Protein AF-0000000066198876 (afdb_homodimer)

Structure (mmCIF, N/CA/C/O backbone):
data_AF-0000000066198876-model_v1
#
loop_
_entity.id
_entity.type
_entity.pdbx_description
1 polymer 'Thialysine N-epsilon-acetyltransferase'
#
loop_
_atom_site.group_PDB
_atom_site.id
_atom_site.type_symbol
_atom_site.label_atom_id
_atom_site.label_alt_id
_atom_site.label_comp_id
_atom_site.label_asym_id
_atom_site.label_entity_id
_atom_site.label_seq_id
_atom_site.pdbx_PDB_ins_code
_atom_site.Cartn_x
_atom_site.Cartn_y
_atom_site.Cartn_z
_atom_site.occupancy
_atom_site.B_iso_or_equiv
_atom_site.auth_seq_id
_atom_site.auth_comp_id
_atom_site.auth_asym_id
_atom_site.auth_atom_id
_atom_site.pdbx_PDB_model_num
ATOM 1 N N . MET A 1 1 ? 5.5 32.812 14.742 1 50.25 1 MET A N 1
ATOM 2 C CA . MET A 1 1 ? 5.465 31.469 14.141 1 50.25 1 MET A CA 1
ATOM 3 C C . MET A 1 1 ? 4.586 30.516 14.945 1 50.25 1 MET A C 1
ATOM 5 O O . MET A 1 1 ? 4.648 30.5 16.172 1 50.25 1 MET A O 1
ATOM 9 N N . LYS A 1 2 ? 3.271 30.297 14.469 1 66.12 2 LYS A N 1
ATOM 10 C CA . LYS A 1 2 ? 2.406 29.5 15.336 1 66.12 2 LYS A CA 1
ATOM 11 C C . LYS A 1 2 ? 3.066 28.172 15.711 1 66.12 2 LYS A C 1
ATOM 13 O O . LYS A 1 2 ? 3.713 27.547 14.867 1 66.12 2 LYS A O 1
ATOM 18 N N . ASN A 1 3 ? 3.209 28 16.906 1 87.88 3 ASN A N 1
ATOM 19 C CA . ASN A 1 3 ? 3.883 26.828 17.438 1 87.88 3 ASN A CA 1
ATOM 20 C C . ASN A 1 3 ? 2.982 25.594 17.391 1 87.88 3 ASN A C 1
ATOM 22 O O . ASN A 1 3 ? 1.862 25.609 17.891 1 87.88 3 ASN A O 1
ATOM 26 N N . PHE A 1 4 ? 3.277 24.672 16.531 1 92.31 4 PHE A N 1
ATOM 27 C CA . PHE A 1 4 ? 2.539 23.422 16.5 1 92.31 4 PHE A CA 1
ATOM 28 C C . PHE A 1 4 ? 3.209 22.391 17.406 1 92.31 4 PHE A C 1
ATOM 30 O O . PHE A 1 4 ? 4.434 22.359 17.516 1 92.31 4 PHE A O 1
ATOM 37 N N . GLU A 1 5 ? 2.367 21.688 18.125 1 96.94 5 GLU A N 1
ATOM 38 C CA . GLU A 1 5 ? 2.809 20.484 18.828 1 96.94 5 GLU A CA 1
ATOM 39 C C . GLU A 1 5 ? 2.469 19.234 18.031 1 96.94 5 GLU A C 1
ATOM 41 O O . GLU A 1 5 ? 1.31 19 17.688 1 96.94 5 GLU A O 1
ATOM 46 N N . ILE A 1 6 ? 3.477 18.453 17.719 1 98.06 6 ILE A N 1
ATOM 47 C CA . ILE A 1 6 ? 3.271 17.219 16.969 1 98.06 6 ILE A CA 1
ATOM 48 C C . ILE A 1 6 ? 3.512 16.016 17.875 1 98.06 6 ILE A C 1
ATOM 50 O O . ILE A 1 6 ? 4.555 15.906 18.516 1 98.06 6 ILE A O 1
ATOM 54 N N . VAL A 1 7 ? 2.576 15.156 17.906 1 98.31 7 VAL A N 1
ATOM 55 C CA . VAL A 1 7 ? 2.721 13.953 18.719 1 98.31 7 VAL A CA 1
ATOM 56 C C . VAL A 1 7 ? 2.396 12.719 17.891 1 98.31 7 VAL A C 1
ATOM 58 O O . VAL A 1 7 ? 1.729 12.82 16.859 1 98.31 7 VAL A O 1
ATOM 61 N N . THR A 1 8 ? 2.906 11.516 18.328 1 98.69 8 THR A N 1
ATOM 62 C CA . THR A 1 8 ? 2.564 10.242 17.688 1 98.69 8 THR A CA 1
ATOM 63 C C . THR A 1 8 ? 1.102 9.891 17.938 1 98.69 8 THR A C 1
ATOM 65 O O . THR A 1 8 ? 0.6 10.055 19.062 1 98.69 8 THR A O 1
ATOM 68 N N . VAL A 1 9 ? 0.463 9.445 16.938 1 98.75 9 VAL A N 1
ATOM 69 C CA . VAL A 1 9 ? -0.941 9.055 17.016 1 98.75 9 VAL A CA 1
ATOM 70 C C . VAL A 1 9 ? -1.104 7.906 18.016 1 98.75 9 VAL A C 1
ATOM 72 O O . VAL A 1 9 ? -0.296 6.973 18.031 1 98.75 9 VAL A O 1
ATOM 75 N N . THR A 1 10 ? -2.061 7.992 18.891 1 98.75 10 THR A N 1
ATOM 76 C CA . THR A 1 10 ? -2.525 6.93 19.766 1 98.75 10 THR A CA 1
ATOM 77 C C . THR A 1 10 ? -4.016 6.676 19.578 1 98.75 10 THR A C 1
ATOM 79 O O . THR A 1 10 ? -4.703 7.453 18.906 1 98.75 10 THR A O 1
ATOM 82 N N . PRO A 1 11 ? -4.496 5.547 20.094 1 98.75 11 PRO A N 1
ATOM 83 C CA . PRO A 1 11 ? -5.93 5.273 19.969 1 98.75 11 PRO A CA 1
ATOM 84 C C . PRO A 1 11 ? -6.797 6.418 20.484 1 98.75 11 PRO A C 1
ATOM 86 O O . PRO A 1 11 ? -7.906 6.629 20 1 98.75 11 PRO A O 1
ATOM 89 N N . ASP A 1 12 ? -6.289 7.25 21.359 1 98.5 12 ASP A N 1
ATOM 90 C CA . ASP A 1 12 ? -7.059 8.336 21.953 1 98.5 12 ASP A CA 1
ATOM 91 C C . ASP A 1 12 ? -7.316 9.445 20.922 1 98.5 12 ASP A C 1
ATOM 93 O O . ASP A 1 12 ? -8.172 10.312 21.141 1 98.5 12 ASP A O 1
ATOM 97 N N . HIS A 1 13 ? -6.625 9.469 19.844 1 98.75 13 HIS A N 1
ATOM 98 C CA . HIS A 1 13 ? -6.766 10.516 18.844 1 98.75 13 HIS A CA 1
ATOM 99 C C . HIS A 1 13 ? -7.777 10.125 17.781 1 98.75 13 HIS A C 1
ATOM 101 O O . HIS A 1 13 ? -8.023 10.883 16.828 1 98.75 13 HIS A O 1
ATOM 107 N N . ALA A 1 14 ? -8.406 8.961 17.906 1 98.69 14 ALA A N 1
ATOM 108 C CA . ALA A 1 14 ? -9.203 8.367 16.828 1 98.69 14 ALA A CA 1
ATOM 109 C C . ALA A 1 14 ? -10.32 9.312 16.391 1 98.69 14 ALA A C 1
ATOM 111 O O . ALA A 1 14 ? -10.57 9.477 15.203 1 98.69 14 ALA A O 1
ATOM 112 N N . GLU A 1 15 ? -10.961 9.984 17.297 1 98.56 15 GLU A N 1
ATOM 113 C CA . GLU A 1 15 ? -12.078 10.859 16.953 1 98.56 15 GLU A CA 1
ATOM 114 C C . GLU A 1 15 ? -11.594 12.078 16.172 1 98.56 15 GLU A C 1
ATOM 116 O O . GLU A 1 15 ? -12.227 12.469 15.188 1 98.56 15 GLU A O 1
ATOM 121 N N . GLN A 1 16 ? -10.531 12.68 16.609 1 98.56 16 GLN A N 1
ATOM 122 C CA . GLN A 1 16 ? -9.969 13.82 15.906 1 98.56 16 GLN A CA 1
ATOM 123 C C . GLN A 1 16 ? -9.5 13.43 14.5 1 98.56 16 GLN A C 1
ATOM 125 O O . GLN A 1 16 ? -9.695 14.18 13.547 1 98.56 16 GLN A O 1
ATOM 130 N N . LEU A 1 17 ? -8.93 12.258 14.43 1 98.75 17 LEU A N 1
ATOM 131 C CA . LEU A 1 17 ? -8.383 11.789 13.156 1 98.75 17 LEU A CA 1
ATOM 132 C C . LEU A 1 17 ? -9.508 11.492 12.164 1 98.75 17 LEU A C 1
ATOM 134 O O . LEU A 1 17 ? -9.43 11.891 11 1 98.75 17 LEU A O 1
ATOM 138 N N . ILE A 1 18 ? -10.523 10.797 12.625 1 98.5 18 ILE A N 1
ATOM 139 C CA . ILE A 1 18 ? -11.617 10.438 11.727 1 98.5 18 ILE A CA 1
ATOM 140 C C . ILE A 1 18 ? -12.297 11.703 11.203 1 98.5 18 ILE A C 1
ATOM 142 O O . ILE A 1 18 ? -12.727 11.75 10.047 1 98.5 18 ILE A O 1
ATOM 146 N N . SER A 1 19 ? -12.383 12.734 12.031 1 98.06 19 SER A N 1
ATOM 147 C CA . SER A 1 19 ? -12.93 14.016 11.594 1 98.06 19 SER A CA 1
ATOM 148 C C . SER A 1 19 ? -12.102 14.609 10.461 1 98.06 19 SER A C 1
ATOM 150 O O . SER A 1 19 ? -12.648 15.055 9.445 1 98.06 19 SER A O 1
ATOM 152 N N . MET A 1 20 ? -10.812 14.609 10.57 1 98.44 20 MET A N 1
ATOM 153 C CA . MET A 1 20 ? -9.93 15.164 9.555 1 98.44 20 MET A CA 1
ATOM 154 C C . MET A 1 20 ? -9.922 14.289 8.305 1 98.44 20 MET A C 1
ATOM 156 O O . MET A 1 20 ? -9.789 14.789 7.188 1 98.44 20 MET A O 1
ATOM 160 N N . ILE A 1 21 ? -10.086 12.953 8.484 1 98.25 21 ILE A N 1
ATOM 161 C CA . ILE A 1 21 ? -10.203 12.047 7.352 1 98.25 21 ILE A CA 1
ATOM 162 C C . ILE A 1 21 ? -11.43 12.414 6.52 1 98.25 21 ILE A C 1
ATOM 164 O O . ILE A 1 21 ? -11.359 12.477 5.293 1 98.25 21 ILE A O 1
ATOM 168 N N . HIS A 1 22 ? -12.531 12.711 7.188 1 97.75 22 HIS A N 1
ATOM 169 C CA . HIS A 1 22 ? -13.75 13.125 6.488 1 97.75 22 HIS A CA 1
ATOM 170 C C . HIS A 1 22 ? -13.547 14.453 5.773 1 97.75 22 HIS A C 1
ATOM 172 O O . HIS A 1 22 ? -14.031 14.641 4.656 1 97.75 22 HIS A O 1
ATOM 178 N N . GLU A 1 23 ? -12.875 15.391 6.426 1 97.25 23 GLU A N 1
ATOM 179 C CA . GLU A 1 23 ? -12.594 16.688 5.816 1 97.25 23 GLU A CA 1
ATOM 180 C C . GLU A 1 23 ? -11.742 16.531 4.559 1 97.25 23 GLU A C 1
ATOM 182 O O . GLU A 1 23 ? -12.008 17.172 3.543 1 97.25 23 GLU A O 1
ATOM 187 N N . LEU A 1 24 ? -10.75 15.664 4.641 1 96.19 24 LEU A N 1
ATOM 188 C CA . LEU A 1 24 ? -9.883 15.398 3.5 1 96.19 24 LEU A CA 1
ATOM 189 C C . LEU A 1 24 ? -10.672 14.773 2.352 1 96.19 24 LEU A C 1
ATOM 191 O O . LEU A 1 24 ? -10.539 15.195 1.201 1 96.19 24 LEU A O 1
ATOM 195 N N . ALA A 1 25 ? -11.477 13.766 2.686 1 94.69 25 ALA A N 1
ATOM 196 C CA . ALA A 1 25 ? -12.289 13.102 1.674 1 94.69 25 ALA A CA 1
ATOM 197 C C . ALA A 1 25 ? -13.242 14.086 1 1 94.69 25 ALA A C 1
ATOM 199 O O . ALA A 1 25 ? -13.477 14 -0.208 1 94.69 25 ALA A O 1
ATOM 200 N N . GLU A 1 26 ? -13.789 14.977 1.76 1 93.75 26 GLU A N 1
ATOM 201 C CA . GLU A 1 26 ? -14.672 16 1.208 1 93.75 26 GLU A CA 1
ATOM 202 C C . GLU A 1 26 ? -13.93 16.891 0.22 1 93.75 26 GLU A C 1
ATOM 204 O O . GLU A 1 26 ? -14.445 17.203 -0.857 1 93.75 26 GLU A O 1
ATOM 209 N N . PHE A 1 27 ? -12.781 17.297 0.613 1 90.75 27 PHE A N 1
ATOM 210 C CA . PHE A 1 27 ? -11.938 18.078 -0.272 1 90.75 27 PHE A CA 1
ATOM 211 C C . PHE A 1 27 ? -11.695 17.344 -1.585 1 90.75 27 PHE A C 1
ATOM 213 O O . PHE A 1 27 ? -11.703 17.953 -2.656 1 90.75 27 PHE A O 1
ATOM 220 N N . GLU A 1 28 ? -11.523 16 -1.479 1 90.31 28 GLU A N 1
ATOM 221 C CA . GLU A 1 28 ? -11.227 15.172 -2.646 1 90.31 28 GLU A CA 1
ATOM 222 C C . GLU A 1 28 ? -12.508 14.789 -3.391 1 90.31 28 GLU A C 1
ATOM 224 O O . GLU A 1 28 ? -12.461 14 -4.336 1 90.31 28 GLU A O 1
ATOM 229 N N . LYS A 1 29 ? -13.711 15.328 -3.004 1 89.44 29 LYS A N 1
ATOM 230 C CA . LYS A 1 29 ? -15.031 15.094 -3.59 1 89.44 29 LYS A CA 1
ATOM 231 C C . LYS A 1 29 ? -15.438 13.633 -3.443 1 89.44 29 LYS A C 1
ATOM 233 O O . LYS A 1 29 ? -16.109 13.078 -4.32 1 89.44 29 LYS A O 1
ATOM 238 N N . MET A 1 30 ? -14.961 13.039 -2.303 1 86.62 30 MET A N 1
ATOM 239 C CA . MET A 1 30 ? -15.211 11.617 -2.082 1 86.62 30 MET A CA 1
ATOM 240 C C . MET A 1 30 ? -15.695 11.359 -0.661 1 86.62 30 MET A C 1
ATOM 242 O O . MET A 1 30 ? -15.375 10.336 -0.061 1 86.62 30 MET A O 1
ATOM 246 N N . LYS A 1 31 ? -16.344 12.328 -0.121 1 82.75 31 LYS A N 1
ATOM 247 C CA . LYS A 1 31 ? -16.75 12.242 1.279 1 82.75 31 LYS A CA 1
ATOM 248 C C . LYS A 1 31 ? -17.562 10.969 1.544 1 82.75 31 LYS A C 1
ATOM 250 O O . LYS A 1 31 ? -17.375 10.312 2.57 1 82.75 31 LYS A O 1
ATOM 255 N N . SER A 1 32 ? -18.438 10.562 0.696 1 85.5 32 SER A N 1
ATOM 256 C CA . SER A 1 32 ? -19.344 9.438 0.888 1 85.5 32 SER A CA 1
ATOM 257 C C . SER A 1 32 ? -18.594 8.109 0.835 1 85.5 32 SER A C 1
ATOM 259 O O . SER A 1 32 ? -19.141 7.062 1.173 1 85.5 32 SER A O 1
ATOM 261 N N . SER A 1 33 ? -17.344 8.188 0.604 1 88.75 33 SER A N 1
ATOM 262 C CA . SER A 1 33 ? -16.547 6.973 0.455 1 88.75 33 SER A CA 1
ATOM 263 C C . SER A 1 33 ? -15.945 6.543 1.785 1 88.75 33 SER A C 1
ATOM 265 O O . SER A 1 33 ? -15.422 5.434 1.905 1 88.75 33 SER A O 1
ATOM 267 N N . VAL A 1 34 ? -16.031 7.402 2.766 1 95.12 34 VAL A N 1
ATOM 268 C CA . VAL A 1 34 ? -15.461 7.062 4.062 1 95.12 34 VAL A CA 1
ATOM 269 C C . VAL A 1 34 ? -16.469 6.254 4.879 1 95.12 34 VAL A C 1
ATOM 271 O O . VAL A 1 34 ? -17.516 6.781 5.285 1 95.12 34 VAL A O 1
ATOM 274 N N . VAL A 1 35 ? -16.219 5.016 5.082 1 95.31 35 VAL A N 1
ATOM 275 C CA . VAL A 1 35 ? -17.094 4.168 5.887 1 95.31 35 VAL A CA 1
ATOM 276 C C . VAL A 1 35 ? -16.375 3.777 7.184 1 95.31 35 VAL A C 1
ATOM 278 O O . VAL A 1 35 ? -16.984 3.143 8.055 1 95.31 35 VAL A O 1
ATOM 281 N N . ASN A 1 36 ? -15.141 4.152 7.316 1 96.56 36 ASN A N 1
ATOM 282 C CA . ASN A 1 36 ? -14.398 3.938 8.555 1 96.56 36 ASN A CA 1
ATOM 283 C C . ASN A 1 36 ? -15 4.723 9.711 1 96.56 36 ASN A C 1
ATOM 285 O O . ASN A 1 36 ? -15.648 5.75 9.508 1 96.56 36 ASN A O 1
ATOM 289 N N . THR A 1 37 ? -14.867 4.184 10.93 1 97.5 37 THR A N 1
ATOM 290 C CA . THR A 1 37 ? -15.383 4.828 12.133 1 97.5 37 THR A CA 1
ATOM 291 C C . THR A 1 37 ? -14.258 5.086 13.133 1 97.5 37 THR A C 1
ATOM 293 O O . THR A 1 37 ? -13.172 4.5 13.023 1 97.5 37 THR A O 1
ATOM 296 N N . ALA A 1 38 ? -14.586 6.012 14.047 1 98.31 38 ALA A N 1
ATOM 297 C CA . ALA A 1 38 ? -13.625 6.266 15.109 1 98.31 38 ALA A CA 1
ATOM 298 C C . ALA A 1 38 ? -13.312 4.992 15.891 1 98.31 38 ALA A C 1
ATOM 300 O O . ALA A 1 38 ? -12.172 4.758 16.297 1 98.31 38 ALA A O 1
ATOM 301 N N . GLU A 1 39 ? -14.32 4.211 16.062 1 98.44 39 GLU A N 1
ATOM 302 C CA . GLU A 1 39 ? -14.156 2.963 16.797 1 98.44 39 GLU A CA 1
ATOM 303 C C . GLU A 1 39 ? -13.219 2.006 16.078 1 98.44 39 GLU A C 1
ATOM 305 O O . GLU A 1 39 ? -12.289 1.459 16.672 1 98.44 39 GLU A O 1
ATOM 310 N N . LYS A 1 40 ? -13.484 1.819 14.859 1 97.88 40 LYS A N 1
ATOM 311 C CA . LYS A 1 40 ? -12.633 0.934 14.062 1 97.88 40 LYS A CA 1
ATOM 312 C C . LYS A 1 40 ? -11.211 1.479 13.961 1 97.88 40 LYS A C 1
ATOM 314 O O . LYS A 1 40 ? -10.242 0.726 14.086 1 97.88 40 LYS A O 1
ATOM 319 N N . LEU A 1 41 ? -11.117 2.809 13.742 1 98.62 41 LEU A N 1
ATOM 320 C CA . LEU A 1 41 ? -9.812 3.447 13.656 1 98.62 41 LEU A CA 1
ATOM 321 C C . LEU A 1 41 ? -9.039 3.275 14.961 1 98.62 41 LEU A C 1
ATOM 323 O O . LEU A 1 41 ? -7.828 3.02 14.938 1 98.62 41 LEU A O 1
ATOM 327 N N . ARG A 1 42 ? -9.695 3.424 16.047 1 98.75 42 ARG A N 1
ATOM 328 C CA . ARG A 1 42 ? -9.086 3.225 17.359 1 98.75 42 ARG A CA 1
ATOM 329 C C . ARG A 1 42 ? -8.461 1.838 17.469 1 98.75 42 ARG A C 1
ATOM 331 O O . ARG A 1 42 ? -7.305 1.702 17.875 1 98.75 42 ARG A O 1
ATOM 338 N N . LYS A 1 43 ? -9.188 0.871 17.094 1 98.56 43 LYS A N 1
ATOM 339 C CA . LYS A 1 43 ? -8.711 -0.508 17.141 1 98.56 43 LYS A CA 1
ATOM 340 C C . LYS A 1 43 ? -7.543 -0.719 16.188 1 98.56 43 LYS A C 1
ATOM 342 O O . LYS A 1 43 ? -6.586 -1.422 16.516 1 98.56 43 LYS A O 1
ATOM 347 N N . ASP A 1 44 ? -7.688 -0.126 15.016 1 98.62 44 ASP A N 1
ATOM 348 C CA . ASP A 1 44 ? -6.641 -0.276 14.008 1 98.62 44 ASP A CA 1
ATOM 349 C C . ASP A 1 44 ? -5.332 0.353 14.477 1 98.62 44 ASP A C 1
ATOM 351 O O . ASP A 1 44 ? -4.25 -0.156 14.172 1 98.62 44 ASP A O 1
ATOM 355 N N . ILE A 1 45 ? -5.438 1.502 15.156 1 98.81 45 ILE A N 1
ATOM 356 C CA . ILE A 1 45 ? -4.25 2.127 15.734 1 98.81 45 ILE A CA 1
ATOM 357 C C . ILE A 1 45 ? -3.668 1.229 16.812 1 98.81 45 ILE A C 1
ATOM 359 O O . ILE A 1 45 ? -2.455 1.007 16.859 1 98.81 45 ILE A O 1
ATOM 363 N N . GLU A 1 46 ? -4.516 0.693 17.625 1 98.62 46 GLU A N 1
ATOM 364 C CA . GLU A 1 46 ? -4.094 -0.19 18.703 1 98.62 46 GLU A CA 1
ATOM 365 C C . GLU A 1 46 ? -3.373 -1.422 18.156 1 98.62 46 GLU A C 1
ATOM 367 O O . GLU A 1 46 ? -2.369 -1.858 18.719 1 98.62 46 GLU A O 1
ATOM 372 N N . ASN A 1 47 ? -3.844 -1.945 17.094 1 97.69 47 ASN A N 1
ATOM 373 C CA . ASN A 1 47 ? -3.283 -3.168 16.531 1 97.69 47 ASN A CA 1
ATOM 374 C C . ASN A 1 47 ? -2.148 -2.865 15.562 1 97.69 47 ASN A C 1
ATOM 376 O O . ASN A 1 47 ? -1.688 -3.756 14.844 1 97.69 47 ASN A O 1
ATOM 380 N N . LYS A 1 48 ? -1.795 -1.585 15.406 1 98.06 48 LYS A N 1
ATOM 381 C CA . LYS A 1 48 ? -0.644 -1.123 14.641 1 98.06 48 LYS A CA 1
ATOM 382 C C . LYS A 1 48 ? -0.865 -1.328 13.141 1 98.06 48 LYS A C 1
ATOM 384 O O . LYS A 1 48 ? 0.086 -1.571 12.398 1 98.06 48 LYS A O 1
ATOM 389 N N . ALA A 1 49 ? -2.152 -1.335 12.789 1 98.44 49 ALA A N 1
ATOM 390 C CA . ALA A 1 49 ? -2.48 -1.397 11.367 1 98.44 49 ALA A CA 1
ATOM 391 C C . ALA A 1 49 ? -2.227 -0.056 10.688 1 98.44 49 ALA A C 1
ATOM 393 O O . ALA A 1 49 ? -2.031 0.003 9.469 1 98.44 49 ALA A O 1
ATOM 394 N N . VAL A 1 50 ? -2.316 0.957 11.453 1 98.81 50 VAL A N 1
ATOM 395 C CA . VAL A 1 50 ? -2.062 2.312 10.977 1 98.81 50 VAL A CA 1
ATOM 396 C C . VAL A 1 50 ? -1.338 3.113 12.055 1 98.81 50 VAL A C 1
ATOM 398 O O . VAL A 1 50 ? -1.52 2.863 13.25 1 98.81 50 VAL A O 1
ATOM 401 N N . HIS A 1 51 ? -0.516 3.988 11.578 1 98.81 51 HIS A N 1
ATOM 402 C CA . HIS A 1 51 ? 0.294 4.871 12.414 1 98.81 51 HIS A CA 1
ATOM 403 C C . HIS A 1 51 ? 0.166 6.324 11.961 1 98.81 51 HIS A C 1
ATOM 405 O O . HIS A 1 51 ? -0.506 6.613 10.969 1 98.81 51 HIS A O 1
ATOM 411 N N . GLY A 1 52 ? 0.807 7.211 12.727 1 98.81 52 GLY A N 1
ATOM 412 C CA . GLY A 1 52 ? 0.764 8.578 12.227 1 98.81 52 GLY A CA 1
ATOM 413 C C . GLY A 1 52 ? 1.245 9.602 13.234 1 98.81 52 GLY A C 1
ATOM 414 O O . GLY A 1 52 ? 1.743 9.242 14.305 1 98.81 52 GLY A O 1
ATOM 415 N N . PHE A 1 53 ? 1.156 10.828 12.781 1 98.88 53 PHE A N 1
ATOM 416 C CA . PHE A 1 53 ? 1.375 12.031 13.578 1 98.88 53 PHE A CA 1
ATOM 417 C C . PHE A 1 53 ? 0.155 12.938 13.531 1 98.88 53 PHE A C 1
ATOM 419 O O . PHE A 1 53 ? -0.524 13.023 12.508 1 98.88 53 PHE A O 1
ATOM 426 N N . ILE A 1 54 ? -0.089 13.562 14.625 1 98.75 54 ILE A N 1
ATOM 427 C CA . ILE A 1 54 ? -1.136 14.578 14.68 1 98.75 54 ILE A CA 1
ATOM 428 C C . ILE A 1 54 ? -0.569 15.867 15.266 1 98.75 54 ILE A C 1
ATOM 430 O O . ILE A 1 54 ? 0.202 15.844 16.219 1 98.75 54 ILE A O 1
ATOM 434 N N . ALA A 1 55 ? -0.878 16.969 14.625 1 98.56 55 ALA A N 1
ATOM 435 C CA . ALA A 1 55 ? -0.403 18.297 15.031 1 98.56 55 ALA A CA 1
ATOM 436 C C . ALA A 1 55 ? -1.519 19.094 15.695 1 98.56 55 ALA A C 1
ATOM 438 O O . ALA A 1 55 ? -2.666 19.062 15.242 1 98.56 55 ALA A O 1
ATOM 439 N N . PHE A 1 56 ? -1.119 19.812 16.766 1 98.19 56 PHE A N 1
ATOM 440 C CA . PHE A 1 56 ? -2.053 20.672 17.484 1 98.19 56 PHE A CA 1
ATOM 441 C C . PHE A 1 56 ? -1.555 22.109 17.5 1 98.19 56 PHE A C 1
ATOM 443 O O . PHE A 1 56 ? -0.349 22.359 17.594 1 98.19 56 PHE A O 1
ATOM 450 N N . ILE A 1 57 ? -2.416 22.984 17.328 1 95.88 57 ILE A N 1
ATOM 451 C CA . ILE A 1 57 ? -2.221 24.375 17.719 1 95.88 57 ILE A CA 1
ATOM 452 C C . ILE A 1 57 ? -3.102 24.688 18.938 1 95.88 57 ILE A C 1
ATOM 454 O O . ILE A 1 57 ? -4.328 24.734 18.812 1 95.88 57 ILE A O 1
ATOM 458 N N . GLY A 1 58 ? -2.441 24.859 20.062 1 93.44 58 GLY A N 1
ATOM 459 C CA . GLY A 1 58 ? -3.229 24.797 21.281 1 93.44 58 GLY A CA 1
ATOM 460 C C . GLY A 1 58 ? -3.887 23.453 21.484 1 93.44 58 GLY A C 1
ATOM 461 O O . GLY A 1 58 ? -3.217 22.406 21.453 1 93.44 58 GLY A O 1
ATOM 462 N N . GLU A 1 59 ? -5.203 23.438 21.688 1 94.19 59 GLU A N 1
ATOM 463 C CA . GLU A 1 59 ? -5.938 22.188 21.891 1 94.19 59 GLU A CA 1
ATOM 464 C C . GLU A 1 59 ? -6.617 21.734 20.609 1 94.19 59 GLU A C 1
ATOM 466 O O . GLU A 1 59 ? -7.223 20.656 20.562 1 94.19 59 GLU A O 1
ATOM 471 N N . GLU A 1 60 ? -6.402 22.469 19.562 1 95.88 60 GLU A N 1
ATOM 472 C CA . GLU A 1 60 ? -7.109 22.188 18.328 1 95.88 60 GLU A CA 1
ATOM 473 C C . GLU A 1 60 ? -6.258 21.328 17.391 1 95.88 60 GLU A C 1
ATOM 475 O O . GLU A 1 60 ? -5.109 21.672 17.094 1 95.88 60 GLU A O 1
ATOM 480 N N . PRO A 1 61 ? -6.836 20.203 17 1 98.06 61 PRO A N 1
ATOM 481 C CA . PRO A 1 61 ? -6.105 19.469 15.961 1 98.06 61 PRO A CA 1
ATOM 482 C C . PRO A 1 61 ? -5.969 20.266 14.672 1 98.06 61 PRO A C 1
ATOM 484 O O . PRO A 1 61 ? -6.969 20.75 14.125 1 98.06 61 PRO A O 1
ATOM 487 N N . ALA A 1 62 ? -4.742 20.422 14.195 1 98.25 62 ALA A N 1
ATOM 488 C CA . ALA A 1 62 ? -4.457 21.297 13.055 1 98.25 62 ALA A CA 1
ATOM 489 C C . ALA A 1 62 ? -4.199 20.469 11.789 1 98.25 62 ALA A C 1
ATOM 491 O O . ALA A 1 62 ? -4.445 20.938 10.68 1 98.25 62 ALA A O 1
ATOM 492 N N . GLY A 1 63 ? -3.682 19.281 11.953 1 98.56 63 GLY A N 1
ATOM 493 C CA . GLY A 1 63 ? -3.342 18.453 10.805 1 98.56 63 GLY A CA 1
ATOM 494 C C . GLY A 1 63 ? -2.889 17.047 11.195 1 98.56 63 GLY A C 1
ATOM 495 O O . GLY A 1 63 ? -2.764 16.75 12.383 1 98.56 63 GLY A O 1
ATOM 496 N N . MET A 1 64 ? -2.717 16.234 10.156 1 98.81 64 MET A N 1
ATOM 497 C CA . MET A 1 64 ? -2.355 14.836 10.406 1 98.81 64 MET A CA 1
ATOM 498 C C . MET A 1 64 ? -1.512 14.281 9.266 1 98.81 64 MET A C 1
ATOM 500 O O . MET A 1 64 ? -1.559 14.789 8.148 1 98.81 64 MET A O 1
ATOM 504 N N . ASN A 1 65 ? -0.697 13.375 9.57 1 98.88 65 ASN A N 1
ATOM 505 C CA . ASN A 1 65 ? -0.009 12.461 8.672 1 98.88 65 ASN A CA 1
ATOM 506 C C . ASN A 1 65 ? -0.208 11 9.086 1 98.88 65 ASN A C 1
ATOM 508 O O . ASN A 1 65 ? 0.213 10.602 10.18 1 98.88 65 ASN A O 1
ATOM 512 N N . LEU A 1 66 ? -0.941 10.25 8.305 1 98.94 66 LEU A N 1
ATOM 513 C CA . LEU A 1 66 ? -1.189 8.844 8.586 1 98.94 66 LEU A CA 1
ATOM 514 C C . LEU A 1 66 ? -0.47 7.953 7.574 1 98.94 66 LEU A C 1
ATOM 516 O O . LEU A 1 66 ? -0.43 8.266 6.383 1 98.94 66 LEU A O 1
ATOM 520 N N . PHE A 1 67 ? 0.107 6.852 8.07 1 98.94 67 PHE A N 1
ATOM 521 C CA . PHE A 1 67 ? 0.897 5.961 7.227 1 98.94 67 PHE A CA 1
ATOM 522 C C . PHE A 1 67 ? 0.828 4.527 7.734 1 98.94 67 PHE A C 1
ATOM 524 O O . PHE A 1 67 ? 0.312 4.273 8.828 1 98.94 67 PHE A O 1
ATOM 531 N N . TYR A 1 68 ? 1.258 3.613 6.969 1 98.88 68 TYR A N 1
ATOM 532 C CA . TYR A 1 68 ? 1.351 2.209 7.352 1 98.88 68 TYR A CA 1
ATOM 533 C C . TYR A 1 68 ? 2.568 1.55 6.715 1 98.88 68 TYR A C 1
ATOM 535 O O . TYR A 1 68 ? 3.17 2.104 5.793 1 98.88 68 TYR A O 1
ATOM 543 N N . TYR A 1 69 ? 2.975 0.451 7.277 1 98.75 69 TYR A N 1
ATOM 544 C CA . TYR A 1 69 ? 4.074 -0.338 6.73 1 98.75 69 TYR A CA 1
ATOM 545 C C . TYR A 1 69 ? 3.592 -1.234 5.598 1 98.75 69 TYR A C 1
ATOM 547 O O . TYR A 1 69 ? 2.82 -2.17 5.82 1 98.75 69 TYR A O 1
ATOM 555 N N . ALA A 1 70 ? 4.0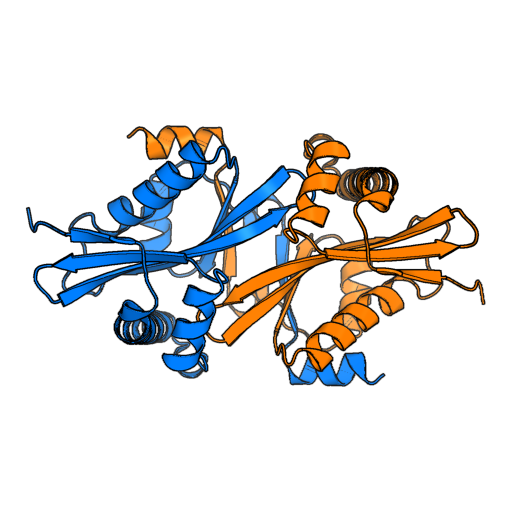16 -0.889 4.434 1 98.75 70 ALA A N 1
ATOM 556 C CA . ALA A 1 70 ? 3.74 -1.671 3.23 1 98.75 70 ALA A CA 1
ATOM 557 C C . ALA A 1 70 ? 4.906 -2.6 2.902 1 98.75 70 ALA A C 1
ATOM 559 O O . ALA A 1 70 ? 5.895 -2.65 3.639 1 98.75 70 ALA A O 1
ATOM 560 N N . TYR A 1 71 ? 4.742 -3.43 1.85 1 98.75 71 TYR A N 1
ATOM 561 C CA . TYR A 1 71 ? 5.809 -4.371 1.534 1 98.75 71 TYR A CA 1
ATOM 562 C C . TYR A 1 71 ? 6.09 -4.395 0.037 1 98.75 71 TYR A C 1
ATOM 564 O O . TYR A 1 71 ? 5.164 -4.379 -0.777 1 98.75 71 TYR A O 1
ATOM 572 N N . SER A 1 72 ? 7.258 -4.336 -0.293 1 98.06 72 SER A N 1
ATOM 573 C CA . SER A 1 72 ? 7.785 -4.543 -1.639 1 98.06 72 SER A CA 1
ATOM 574 C C . SER A 1 72 ? 8.641 -5.801 -1.709 1 98.06 72 SER A C 1
ATOM 576 O O . SER A 1 72 ? 9.609 -5.941 -0.963 1 98.06 72 SER A O 1
ATOM 578 N N . THR A 1 73 ? 8.312 -6.684 -2.607 1 97.69 73 THR A N 1
ATOM 579 C CA . THR A 1 73 ? 9.117 -7.887 -2.754 1 97.69 73 THR A CA 1
ATOM 580 C C . THR A 1 73 ? 10.516 -7.539 -3.271 1 97.69 73 THR A C 1
ATOM 582 O O . THR A 1 73 ? 11.43 -8.359 -3.201 1 97.69 73 THR A O 1
ATOM 585 N N . TRP A 1 74 ? 10.711 -6.309 -3.754 1 96 74 TRP A N 1
ATOM 586 C CA . TRP A 1 74 ? 12 -5.891 -4.297 1 96 74 TRP A CA 1
ATOM 587 C C . TRP A 1 74 ? 12.898 -5.348 -3.195 1 96 74 TRP A C 1
ATOM 589 O O . TRP A 1 74 ? 14.109 -5.594 -3.197 1 96 74 TRP A O 1
ATOM 599 N N . VAL A 1 75 ? 12.281 -4.637 -2.154 1 96.19 75 VAL A N 1
ATOM 600 C CA . VAL A 1 75 ? 13.172 -3.947 -1.233 1 96.19 75 VAL A CA 1
ATOM 601 C C . VAL A 1 75 ? 12.82 -4.316 0.205 1 96.19 75 VAL A C 1
ATOM 603 O O . VAL A 1 75 ? 13.562 -3.99 1.137 1 96.19 75 VAL A O 1
ATOM 606 N N . GLY A 1 76 ? 11.719 -5.008 0.413 1 97.31 76 GLY A N 1
ATOM 607 C CA . GLY A 1 76 ? 11.242 -5.281 1.76 1 97.31 76 GLY A CA 1
ATOM 608 C C . GLY A 1 76 ? 10.203 -4.281 2.238 1 97.31 76 GLY A C 1
ATOM 609 O O . GLY A 1 76 ? 9.469 -3.709 1.431 1 97.31 76 GLY A O 1
ATOM 610 N N . GLN A 1 77 ? 10.109 -4.148 3.516 1 97.75 77 GLN A N 1
ATOM 611 C CA . GLN A 1 77 ? 9.094 -3.277 4.102 1 97.75 77 GLN A CA 1
ATOM 612 C C . GLN A 1 77 ? 9.414 -1.809 3.83 1 97.75 77 GLN A C 1
ATOM 614 O O . GLN A 1 77 ? 10.57 -1.388 3.934 1 97.75 77 GLN A O 1
ATOM 619 N N . TYR A 1 78 ? 8.43 -1.049 3.482 1 98.44 78 TYR A N 1
ATOM 620 C CA . TYR A 1 78 ? 8.547 0.39 3.27 1 98.44 78 TYR A CA 1
ATOM 621 C C . TYR A 1 78 ? 7.348 1.126 3.861 1 98.44 78 TYR A C 1
ATOM 623 O O . TYR A 1 78 ? 6.438 0.502 4.41 1 98.44 78 TYR A O 1
ATOM 631 N N . LEU A 1 79 ? 7.398 2.459 3.863 1 98.81 79 LEU A N 1
ATOM 632 C CA . LEU A 1 79 ? 6.297 3.248 4.41 1 98.81 79 LEU A CA 1
ATOM 633 C C . LEU A 1 79 ? 5.414 3.797 3.291 1 98.81 79 LEU A C 1
ATOM 635 O O . LEU A 1 79 ? 5.918 4.352 2.311 1 98.81 79 LEU A O 1
ATOM 639 N N . HIS A 1 80 ? 4.168 3.562 3.432 1 98.94 80 HIS A N 1
ATOM 640 C CA . HIS A 1 80 ? 3.184 4.223 2.582 1 98.94 80 HIS A CA 1
ATOM 641 C C . HIS A 1 80 ? 2.484 5.355 3.326 1 98.94 80 HIS A C 1
ATOM 643 O O . HIS A 1 80 ? 1.829 5.125 4.344 1 98.94 80 HIS A O 1
ATOM 649 N N . MET A 1 81 ? 2.68 6.594 2.879 1 98.81 81 MET A N 1
ATOM 650 C CA . MET A 1 81 ? 1.948 7.734 3.424 1 98.81 81 MET A CA 1
ATOM 651 C C . MET A 1 81 ? 0.523 7.773 2.883 1 98.81 81 MET A C 1
ATOM 653 O O . MET A 1 81 ? 0.306 8.117 1.718 1 98.81 81 MET A O 1
ATOM 657 N N . GLU A 1 82 ? -0.427 7.473 3.695 1 98.56 82 GLU A N 1
ATOM 658 C CA . GLU A 1 82 ? -1.823 7.344 3.287 1 98.56 82 GLU A CA 1
ATOM 659 C C . GLU A 1 82 ? -2.512 8.703 3.238 1 98.56 82 GLU A C 1
ATOM 661 O O . GLU A 1 82 ? -3.252 9 2.299 1 98.56 82 GLU A O 1
ATOM 666 N N . ASP A 1 83 ? -2.262 9.492 4.305 1 98.25 83 ASP A N 1
ATOM 667 C CA . ASP A 1 83 ? -2.896 10.812 4.359 1 98.25 83 ASP A CA 1
ATOM 668 C C . ASP A 1 83 ? -1.923 11.867 4.875 1 98.25 83 ASP A C 1
ATOM 670 O O . ASP A 1 83 ? -1.152 11.609 5.801 1 98.25 83 ASP A O 1
ATOM 674 N N . LEU A 1 84 ? -1.957 13.008 4.262 1 98.31 84 LEU A N 1
ATOM 675 C CA . LEU A 1 84 ? -1.404 14.273 4.73 1 98.31 84 LEU A CA 1
ATOM 676 C C . LEU A 1 84 ? -2.424 15.398 4.59 1 98.31 84 LEU A C 1
ATOM 678 O O . LEU A 1 84 ? -2.832 15.734 3.475 1 98.31 84 LEU A O 1
ATOM 682 N N . TYR A 1 85 ? -2.859 15.875 5.742 1 98.25 85 TYR A N 1
ATOM 683 C CA . TYR A 1 85 ? -3.949 16.844 5.715 1 98.25 85 TYR A CA 1
ATOM 684 C C . TYR A 1 85 ? -3.734 17.938 6.75 1 98.25 85 TYR A C 1
ATOM 686 O O . TYR A 1 85 ? -3.34 17.656 7.887 1 98.25 85 TYR A O 1
ATOM 694 N N . ILE A 1 86 ? -3.898 19.141 6.312 1 97.81 86 ILE A N 1
ATOM 695 C CA . ILE A 1 86 ? -3.885 20.328 7.172 1 97.81 86 ILE A CA 1
ATOM 696 C C . ILE A 1 86 ? -5.223 21.062 7.062 1 97.81 86 ILE A C 1
ATOM 698 O O . ILE A 1 86 ? -5.699 21.328 5.961 1 97.81 86 ILE A O 1
ATOM 702 N N . ARG A 1 87 ? -5.809 21.328 8.188 1 97.62 87 ARG A N 1
ATOM 703 C CA . ARG A 1 87 ? -7.035 22.125 8.148 1 97.62 87 ARG A CA 1
ATOM 704 C C . ARG A 1 87 ? -6.797 23.469 7.492 1 97.62 87 ARG A C 1
ATOM 706 O O . ARG A 1 87 ? -5.754 24.094 7.703 1 97.62 87 ARG A O 1
ATOM 713 N N . PRO A 1 88 ? -7.781 23.938 6.785 1 96.25 88 PRO A N 1
ATOM 714 C CA . PRO A 1 88 ? -7.617 25.141 5.969 1 96.25 88 PRO A CA 1
ATOM 715 C C . PRO A 1 88 ? -7.113 26.344 6.777 1 96.25 88 PRO A C 1
ATOM 717 O O . PRO A 1 88 ? -6.246 27.078 6.312 1 96.25 88 PRO A O 1
ATOM 720 N N . GLN A 1 89 ? -7.539 26.531 7.965 1 94.5 89 GLN A N 1
ATOM 721 C CA . GLN A 1 89 ? -7.211 27.719 8.758 1 94.5 89 GLN A CA 1
ATOM 722 C C . GLN A 1 89 ? -5.766 27.672 9.242 1 94.5 89 GLN A C 1
ATOM 724 O O . GLN A 1 89 ? -5.242 28.672 9.75 1 94.5 89 GLN A O 1
ATOM 729 N N . PHE A 1 90 ? -5.117 26.516 9.047 1 95.44 90 PHE A N 1
ATOM 730 C CA . PHE A 1 90 ? -3.75 26.391 9.539 1 95.44 90 PHE A CA 1
ATOM 731 C C . PHE A 1 90 ? -2.781 26.172 8.383 1 95.44 90 PHE A C 1
ATOM 733 O O . PHE A 1 90 ? -1.658 25.703 8.586 1 95.44 90 PHE A O 1
ATOM 740 N N . ARG A 1 91 ? -3.203 26.422 7.152 1 93.81 91 ARG A N 1
ATOM 741 C CA . ARG A 1 91 ? -2.367 26.203 5.977 1 93.81 91 ARG A CA 1
ATOM 742 C C . ARG A 1 91 ? -1.418 27.375 5.754 1 93.81 91 ARG A C 1
ATOM 744 O O . ARG A 1 91 ? -1.561 28.438 6.387 1 93.81 91 ARG A O 1
ATOM 751 N N . ARG A 1 92 ? -0.381 27.125 5.047 1 91.31 92 ARG A N 1
ATOM 752 C CA . ARG A 1 92 ? 0.631 28.109 4.676 1 91.31 92 ARG A CA 1
ATOM 753 C C . ARG A 1 92 ? 1.488 28.5 5.879 1 91.31 92 ARG A C 1
ATOM 755 O O . ARG A 1 92 ? 1.945 29.641 5.988 1 91.31 92 ARG A O 1
ATOM 762 N N . MET A 1 93 ? 1.626 27.531 6.77 1 91.94 93 MET A N 1
ATOM 763 C CA . MET A 1 93 ? 2.457 27.734 7.953 1 91.94 93 MET A CA 1
ATOM 764 C C . MET A 1 93 ? 3.602 26.734 7.996 1 91.94 93 MET A C 1
ATOM 766 O O . MET A 1 93 ? 4.332 26.656 8.984 1 91.94 93 MET A O 1
ATOM 770 N N . GLY A 1 94 ? 3.68 25.891 7 1 93.75 94 GLY A N 1
ATOM 771 C CA . GLY A 1 94 ? 4.758 24.922 6.914 1 93.75 94 GLY A CA 1
ATOM 772 C C . GLY A 1 94 ? 4.441 23.609 7.629 1 93.75 94 GLY A C 1
ATOM 773 O O . GLY A 1 94 ? 5.309 22.75 7.762 1 93.75 94 GLY A O 1
ATOM 774 N N . LEU A 1 95 ? 3.254 23.453 8.031 1 96.31 95 LEU A N 1
ATOM 775 C CA . LEU A 1 95 ? 2.881 22.312 8.859 1 96.31 95 LEU A CA 1
ATOM 776 C C . LEU A 1 95 ? 2.906 21.031 8.047 1 96.31 95 LEU A C 1
ATOM 778 O O . LEU A 1 95 ? 3.373 20 8.531 1 96.31 95 LEU A O 1
ATOM 782 N N . ALA A 1 96 ? 2.457 21.094 6.848 1 97.19 96 ALA A N 1
ATOM 783 C CA . ALA A 1 96 ? 2.441 19.906 6.012 1 97.19 96 ALA A CA 1
ATOM 784 C C . ALA A 1 96 ? 3.854 19.375 5.781 1 97.19 96 ALA A C 1
ATOM 786 O O . ALA A 1 96 ? 4.113 18.188 5.957 1 97.19 96 ALA A O 1
ATOM 787 N N . ARG A 1 97 ? 4.688 20.234 5.438 1 96.25 97 ARG A N 1
ATOM 788 C CA . ARG A 1 97 ? 6.074 19.859 5.199 1 96.25 97 ARG A CA 1
ATOM 789 C C . ARG A 1 97 ? 6.723 19.328 6.473 1 96.25 97 ARG A C 1
ATOM 791 O O . ARG A 1 97 ? 7.508 18.375 6.422 1 96.25 97 ARG A O 1
ATOM 798 N N . THR A 1 98 ? 6.41 19.906 7.562 1 96.5 98 THR A N 1
ATOM 799 C CA . THR A 1 98 ? 6.945 19.484 8.852 1 96.5 98 THR A CA 1
ATOM 800 C C . THR A 1 98 ? 6.488 18.062 9.18 1 96.5 98 THR A C 1
ATOM 802 O O . THR A 1 98 ? 7.297 17.219 9.586 1 96.5 98 THR A O 1
ATOM 805 N N . LEU A 1 99 ? 5.199 17.781 9 1 98.06 99 LEU A N 1
ATOM 806 C CA . LEU A 1 99 ? 4.664 16.453 9.242 1 98.06 99 LEU A CA 1
ATOM 807 C C . LEU A 1 99 ? 5.293 15.43 8.297 1 98.06 99 LEU A C 1
ATOM 809 O O . LEU A 1 99 ? 5.664 14.336 8.719 1 98.06 99 LEU A O 1
ATOM 813 N N . TRP A 1 100 ? 5.41 15.805 7.094 1 98.19 100 TRP A N 1
ATOM 814 C CA . TRP A 1 100 ? 6.008 14.93 6.09 1 98.19 100 TRP A CA 1
ATOM 815 C C . TRP A 1 100 ? 7.473 14.656 6.41 1 98.19 100 TRP A C 1
ATOM 817 O O . TRP A 1 100 ? 7.934 13.516 6.301 1 98.19 100 TRP A O 1
ATOM 827 N N . LYS A 1 101 ? 8.211 15.656 6.82 1 97.88 101 LYS A N 1
ATOM 828 C CA . LYS A 1 101 ? 9.609 15.484 7.199 1 97.88 101 LYS A CA 1
ATOM 829 C C . LYS A 1 101 ? 9.742 14.531 8.383 1 97.88 101 LYS A C 1
ATOM 831 O O . LYS A 1 101 ? 10.672 13.727 8.438 1 97.88 101 LYS A O 1
ATOM 836 N N . LYS A 1 102 ? 8.867 14.633 9.305 1 98.12 102 LYS A N 1
ATOM 837 C CA . LYS A 1 102 ? 8.883 13.719 10.445 1 98.12 102 LYS A CA 1
ATOM 838 C C . LYS A 1 102 ? 8.75 12.266 9.984 1 98.12 102 LYS A C 1
ATOM 840 O O . LYS A 1 102 ? 9.383 11.367 10.547 1 98.12 102 LYS A O 1
ATOM 845 N N . LEU A 1 103 ? 7.922 12.062 9 1 98.69 103 LEU A N 1
ATOM 846 C CA . LEU A 1 103 ? 7.781 10.727 8.422 1 98.69 103 LEU A CA 1
ATOM 847 C C . LEU A 1 103 ? 9.086 10.281 7.77 1 98.69 103 LEU A C 1
ATOM 849 O O . LEU A 1 103 ? 9.5 9.133 7.93 1 98.69 103 LEU A O 1
ATOM 853 N N . ALA A 1 104 ? 9.688 11.156 7.039 1 98.56 104 ALA A N 1
ATOM 854 C CA . ALA A 1 104 ? 10.977 10.852 6.414 1 98.56 104 ALA A CA 1
ATOM 855 C C . ALA A 1 104 ? 12.031 10.523 7.469 1 98.56 104 ALA A C 1
ATOM 857 O O . ALA A 1 104 ? 12.828 9.602 7.289 1 98.56 104 ALA A O 1
ATOM 858 N N . GLU A 1 105 ? 12.07 11.289 8.531 1 98.69 105 GLU A N 1
ATOM 859 C CA . GLU A 1 105 ? 12.992 11.031 9.633 1 98.69 105 GLU A CA 1
ATOM 860 C C . GLU A 1 105 ? 12.758 9.648 10.234 1 98.69 105 GLU A C 1
ATOM 862 O O . GLU A 1 105 ? 13.711 8.93 10.539 1 98.69 105 GLU A O 1
ATOM 867 N N . LEU A 1 106 ? 11.516 9.312 10.414 1 98.5 106 LEU A N 1
ATOM 868 C CA . LEU A 1 106 ? 11.164 7.988 10.914 1 98.5 106 LEU A CA 1
ATOM 869 C C . LEU A 1 106 ? 11.695 6.902 9.984 1 98.5 106 LEU A C 1
ATOM 871 O O . LEU A 1 106 ? 12.281 5.918 10.445 1 98.5 106 LEU A O 1
ATOM 875 N N . ALA A 1 107 ? 11.422 7.062 8.68 1 98.44 107 ALA A N 1
ATOM 876 C CA . ALA A 1 107 ? 11.906 6.102 7.691 1 98.44 107 ALA A CA 1
ATOM 877 C C . ALA A 1 107 ? 13.422 5.938 7.781 1 98.44 107 ALA A C 1
ATOM 879 O O . ALA A 1 107 ? 13.93 4.816 7.848 1 98.44 107 ALA A O 1
ATOM 880 N N . ARG A 1 108 ? 14.078 7.047 7.789 1 97.75 108 ARG A N 1
ATOM 881 C CA . ARG A 1 108 ? 15.539 7.031 7.883 1 97.75 108 ARG A CA 1
ATOM 882 C C . ARG A 1 108 ? 15.992 6.293 9.133 1 97.75 108 ARG A C 1
ATOM 884 O O . ARG A 1 108 ? 16.875 5.43 9.07 1 97.75 108 ARG A O 1
ATOM 891 N N . ASP A 1 109 ? 15.461 6.645 10.258 1 98 109 ASP A N 1
ATOM 892 C CA . ASP A 1 109 ? 15.859 6.086 11.539 1 98 109 ASP A CA 1
ATOM 893 C C . ASP A 1 109 ? 15.625 4.578 11.586 1 98 109 ASP A C 1
ATOM 895 O O . ASP A 1 109 ? 16.344 3.852 12.281 1 98 109 ASP A O 1
ATOM 899 N N . LYS A 1 110 ? 14.648 4.098 10.828 1 97 110 LYS A N 1
ATOM 900 C CA . LYS A 1 110 ? 14.32 2.672 10.805 1 97 110 LYS A CA 1
ATOM 901 C C . LYS A 1 110 ? 15.062 1.962 9.68 1 97 110 LYS A C 1
ATOM 903 O O . LYS A 1 110 ? 14.883 0.762 9.461 1 97 110 LYS A O 1
ATOM 908 N N . GLY A 1 111 ? 15.805 2.682 8.883 1 96.06 111 GLY A N 1
ATOM 909 C CA . GLY A 1 111 ? 16.531 2.096 7.766 1 96.06 111 GLY A CA 1
ATOM 910 C C . GLY A 1 111 ? 15.641 1.757 6.586 1 96.06 111 GLY A C 1
ATOM 911 O O . GLY A 1 111 ? 15.977 0.903 5.766 1 96.06 111 GLY A O 1
ATOM 912 N N . ILE A 1 112 ? 14.492 2.359 6.539 1 97.06 112 ILE A N 1
ATOM 913 C CA . ILE A 1 112 ? 13.555 2.176 5.434 1 97.06 112 ILE A CA 1
ATOM 914 C C . ILE A 1 112 ? 13.977 3.037 4.246 1 97.06 112 ILE A C 1
ATOM 916 O O . ILE A 1 112 ? 14.164 4.25 4.387 1 97.06 112 ILE A O 1
ATOM 920 N N . VAL A 1 113 ? 14.023 2.428 3.066 1 96.69 113 VAL A N 1
ATOM 921 C CA . VAL A 1 113 ? 14.688 3.105 1.955 1 96.69 113 VAL A CA 1
ATOM 922 C C . VAL A 1 113 ? 13.656 3.443 0.875 1 96.69 113 VAL A C 1
ATOM 924 O O . VAL A 1 113 ? 14.023 3.74 -0.265 1 96.69 113 VAL A O 1
ATOM 927 N N . ARG A 1 114 ? 12.414 3.301 1.235 1 98.19 114 ARG A N 1
ATOM 928 C CA . ARG A 1 114 ? 11.352 3.598 0.279 1 98.19 114 ARG A CA 1
ATOM 929 C C . ARG A 1 114 ? 10.141 4.199 0.979 1 98.19 114 ARG A C 1
ATOM 931 O O . ARG A 1 114 ? 9.727 3.725 2.037 1 98.19 114 ARG A O 1
ATOM 938 N N . LEU A 1 115 ? 9.672 5.32 0.497 1 98.62 115 LEU A N 1
ATOM 939 C CA . LEU A 1 115 ? 8.414 5.965 0.871 1 98.62 115 LEU A CA 1
ATOM 940 C C . LEU A 1 115 ? 7.527 6.168 -0.35 1 98.62 115 LEU A C 1
ATOM 942 O O . LEU A 1 115 ? 7.984 6.664 -1.381 1 98.62 115 LEU A O 1
ATOM 946 N N . GLU A 1 116 ? 6.293 5.703 -0.288 1 98.75 116 GLU A N 1
ATOM 947 C CA . GLU A 1 116 ? 5.355 5.887 -1.391 1 98.75 116 GLU A CA 1
ATOM 948 C C . GLU A 1 116 ? 4.078 6.582 -0.92 1 98.75 116 GLU A C 1
ATOM 950 O O . GLU A 1 116 ? 3.744 6.539 0.266 1 98.75 116 GLU A O 1
ATOM 955 N N . TRP A 1 117 ? 3.43 7.23 -1.774 1 98.44 117 TRP A N 1
ATOM 956 C CA . TRP A 1 117 ? 2.109 7.809 -1.547 1 98.44 117 TRP A CA 1
ATOM 957 C C . TRP A 1 117 ? 1.347 7.957 -2.859 1 98.44 117 TRP A C 1
ATOM 959 O O . TRP A 1 117 ? 1.92 7.797 -3.939 1 98.44 117 TRP A O 1
ATOM 969 N N . ALA A 1 118 ? 0.078 8.109 -2.768 1 97.75 118 ALA A N 1
ATOM 970 C CA . ALA A 1 118 ? -0.793 8.367 -3.91 1 97.75 118 ALA A CA 1
ATOM 971 C C . ALA A 1 118 ? -1.348 9.789 -3.869 1 97.75 118 ALA A C 1
ATOM 973 O O . ALA A 1 118 ? -1.564 10.344 -2.789 1 97.75 118 ALA A O 1
ATOM 974 N N . VAL A 1 119 ? -1.545 10.312 -5.004 1 96.69 119 VAL A N 1
ATOM 975 C CA . VAL A 1 119 ? -2.074 11.664 -5.105 1 96.69 119 VAL A CA 1
ATOM 976 C C . VAL A 1 119 ? -2.984 11.773 -6.328 1 96.69 119 VAL A C 1
ATOM 978 O O . VAL A 1 119 ? -2.717 11.164 -7.363 1 96.69 119 VAL A O 1
ATOM 981 N N . LEU A 1 120 ? -4.039 12.484 -6.176 1 96.25 120 LEU A N 1
ATOM 982 C CA . LEU A 1 120 ? -4.891 12.789 -7.316 1 96.25 120 LEU A CA 1
ATOM 983 C C . LEU A 1 120 ? -4.188 13.742 -8.281 1 96.25 120 LEU A C 1
ATOM 985 O O . LEU A 1 120 ? -3.607 14.742 -7.852 1 96.25 120 LEU A O 1
ATOM 989 N N . ASP A 1 121 ? -4.305 13.477 -9.523 1 94.56 121 ASP A N 1
ATOM 990 C CA . ASP A 1 121 ? -3.512 14.188 -10.523 1 94.56 121 ASP A CA 1
ATOM 991 C C . ASP A 1 121 ? -3.939 15.648 -10.633 1 94.56 121 ASP A C 1
ATOM 993 O O . ASP A 1 121 ? -3.16 16.5 -11.062 1 94.56 121 ASP A O 1
ATOM 997 N N . TRP A 1 122 ? -5.148 16.016 -10.188 1 94.38 122 TRP A N 1
ATOM 998 C CA . TRP A 1 122 ? -5.633 17.391 -10.281 1 94.38 122 TRP A CA 1
ATOM 999 C C . TRP A 1 122 ? -5.234 18.188 -9.039 1 94.38 122 TRP A C 1
ATOM 1001 O O . TRP A 1 122 ? -5.379 19.406 -9.016 1 94.38 122 TRP A O 1
ATOM 1011 N N . ASN A 1 123 ? -4.734 17.531 -7.949 1 94.12 123 ASN A N 1
ATOM 1012 C CA . ASN A 1 123 ? -4.383 18.188 -6.699 1 94.12 123 ASN A CA 1
ATOM 1013 C C . ASN A 1 123 ? -3.076 18.969 -6.824 1 94.12 123 ASN A C 1
ATOM 1015 O O . ASN A 1 123 ? -2.062 18.578 -6.238 1 94.12 123 ASN A O 1
ATOM 1019 N N . LYS A 1 124 ? -3.123 20.109 -7.355 1 93.88 124 LYS A N 1
ATOM 1020 C CA . LYS A 1 124 ? -1.949 20.906 -7.703 1 93.88 124 LYS A CA 1
ATOM 1021 C C . LYS A 1 124 ? -1.222 21.391 -6.449 1 93.88 124 LYS A C 1
ATOM 1023 O O . LYS A 1 124 ? 0.005 21.516 -6.445 1 93.88 124 LYS A O 1
ATOM 1028 N N . ASN A 1 125 ? -1.966 21.672 -5.445 1 92.31 125 ASN A N 1
ATOM 1029 C CA . ASN A 1 125 ? -1.356 22.141 -4.203 1 92.31 125 ASN A CA 1
ATOM 1030 C C . ASN A 1 125 ? -0.495 21.047 -3.562 1 92.31 125 ASN A C 1
ATOM 1032 O O . ASN A 1 125 ? 0.628 21.328 -3.133 1 92.31 125 ASN A O 1
ATOM 1036 N N . ALA A 1 126 ? -1.028 19.844 -3.484 1 94.25 126 ALA A N 1
ATOM 1037 C CA . ALA A 1 126 ? -0.258 18.719 -2.939 1 94.25 126 ALA A CA 1
ATOM 1038 C C . ALA A 1 126 ? 0.986 18.453 -3.779 1 94.25 126 ALA A C 1
ATOM 1040 O O . ALA A 1 126 ? 2.082 18.281 -3.24 1 94.25 126 ALA A O 1
ATOM 1041 N N . ILE A 1 127 ? 0.803 18.453 -5.07 1 95.56 127 ILE A N 1
ATOM 1042 C CA . ILE A 1 127 ? 1.901 18.141 -5.98 1 95.56 127 ILE A CA 1
ATOM 1043 C C . ILE A 1 127 ? 2.988 19.219 -5.852 1 95.56 127 ILE A C 1
ATOM 1045 O O . ILE A 1 127 ? 4.18 18.906 -5.914 1 95.56 127 ILE A O 1
ATOM 1049 N N . ALA A 1 128 ? 2.576 20.484 -5.68 1 95.12 128 ALA A N 1
ATOM 1050 C CA . ALA A 1 128 ? 3.539 21.562 -5.461 1 95.12 128 ALA A CA 1
ATOM 1051 C C . ALA A 1 128 ? 4.383 21.297 -4.215 1 95.12 128 ALA A C 1
ATOM 1053 O O . ALA A 1 128 ? 5.582 21.578 -4.199 1 95.12 128 ALA A O 1
ATOM 1054 N N . LEU A 1 129 ? 3.762 20.797 -3.164 1 95.12 129 LEU A N 1
ATOM 1055 C CA . LEU A 1 129 ? 4.484 20.422 -1.957 1 95.12 129 LEU A CA 1
ATOM 1056 C C . LEU A 1 129 ? 5.469 19.297 -2.25 1 95.12 129 LEU A C 1
ATOM 1058 O O . LEU A 1 129 ? 6.633 19.359 -1.845 1 95.12 129 LEU A O 1
ATOM 1062 N N . TYR A 1 130 ? 5.02 18.25 -3.002 1 96.19 130 TYR A N 1
ATOM 1063 C CA . TYR A 1 130 ? 5.855 17.094 -3.283 1 96.19 130 TYR A CA 1
ATOM 1064 C C . TYR A 1 130 ? 7.02 17.469 -4.191 1 96.19 130 TYR A C 1
ATOM 1066 O O . TYR A 1 130 ? 8.102 16.891 -4.09 1 96.19 130 TYR A O 1
ATOM 1074 N N . ASP A 1 131 ? 6.82 18.469 -5.004 1 95.69 131 ASP A N 1
ATOM 1075 C CA . ASP A 1 131 ? 7.848 18.938 -5.926 1 95.69 131 ASP A CA 1
ATOM 1076 C C . ASP A 1 131 ? 9.047 19.516 -5.172 1 95.69 131 ASP A C 1
ATOM 1078 O O . ASP A 1 131 ? 10.102 19.75 -5.762 1 95.69 131 ASP A O 1
ATOM 1082 N N . THR A 1 132 ? 8.906 19.688 -3.904 1 94.56 132 THR A N 1
ATOM 1083 C CA . THR A 1 132 ? 9.977 20.297 -3.113 1 94.56 132 THR A CA 1
ATOM 1084 C C . THR A 1 132 ? 11.023 19.25 -2.748 1 94.56 132 THR A C 1
ATOM 1086 O O . THR A 1 132 ? 12.055 19.578 -2.156 1 94.56 132 THR A O 1
ATOM 1089 N N . VAL A 1 133 ? 10.75 17.969 -3.061 1 95.88 133 VAL A N 1
ATOM 1090 C CA . VAL A 1 133 ? 11.695 16.891 -2.773 1 95.88 133 VAL A CA 1
ATOM 1091 C C . VAL A 1 133 ? 11.93 16.062 -4.031 1 95.88 133 VAL A C 1
ATOM 1093 O O . VAL A 1 133 ? 11.266 16.266 -5.051 1 95.88 133 VAL A O 1
ATOM 1096 N N . ASP A 1 134 ? 12.93 15.203 -3.926 1 96.81 134 ASP A N 1
ATOM 1097 C CA . ASP A 1 134 ? 13.172 14.258 -5.012 1 96.81 134 ASP A CA 1
ATOM 1098 C C . ASP A 1 134 ? 12.211 13.078 -4.938 1 96.81 134 ASP A C 1
ATOM 1100 O O . ASP A 1 134 ? 12.109 12.414 -3.898 1 96.81 134 ASP A O 1
ATOM 1104 N N . TYR A 1 135 ? 11.5 12.922 -5.941 1 97.31 135 TYR A N 1
ATOM 1105 C CA . TYR A 1 135 ? 10.602 11.773 -6.043 1 97.31 135 TYR A CA 1
ATOM 1106 C C . TYR A 1 135 ? 10.445 11.328 -7.492 1 97.31 135 TYR A C 1
ATOM 1108 O O . TYR A 1 135 ? 10.906 12.016 -8.406 1 97.31 135 TYR A O 1
ATOM 1116 N N . VAL A 1 136 ? 9.844 10.164 -7.691 1 97.44 136 VAL A N 1
ATOM 1117 C CA . VAL A 1 136 ? 9.492 9.664 -9.016 1 97.44 136 VAL A CA 1
ATOM 1118 C C . VAL A 1 136 ? 7.984 9.438 -9.094 1 97.44 136 VAL A C 1
ATOM 1120 O O . VAL A 1 136 ? 7.379 8.914 -8.156 1 97.44 136 VAL A O 1
ATOM 1123 N N . ASN A 1 137 ? 7.391 9.93 -10.125 1 97.69 137 ASN A N 1
ATOM 1124 C CA . ASN A 1 137 ? 6.027 9.539 -10.484 1 97.69 137 ASN A CA 1
ATOM 1125 C C . ASN A 1 137 ? 5.996 8.188 -11.195 1 97.69 137 ASN A C 1
ATOM 1127 O O . ASN A 1 137 ? 6.199 8.117 -12.406 1 97.69 137 ASN A O 1
ATOM 1131 N N . LEU A 1 138 ? 5.656 7.145 -10.5 1 97.06 138 LEU A N 1
ATOM 1132 C CA . LEU A 1 138 ? 5.727 5.781 -11.016 1 97.06 138 LEU A CA 1
ATOM 1133 C C . LEU A 1 138 ? 4.68 5.551 -12.102 1 97.06 138 LEU A C 1
ATOM 1135 O O . LEU A 1 138 ? 4.914 4.793 -13.047 1 97.06 138 LEU A O 1
ATOM 1139 N N . THR A 1 139 ? 3.592 6.211 -11.953 1 97.38 139 THR A N 1
ATOM 1140 C CA . THR A 1 139 ? 2.512 6.082 -12.93 1 97.38 139 THR A CA 1
ATOM 1141 C C . THR A 1 139 ? 2.945 6.621 -14.289 1 97.38 139 THR A C 1
ATOM 1143 O O . THR A 1 139 ? 2.832 5.926 -15.305 1 97.38 139 THR A O 1
ATOM 1146 N N . LYS A 1 140 ? 3.49 7.797 -14.266 1 95.56 140 LYS A N 1
ATOM 1147 C CA . LYS A 1 140 ? 3.865 8.438 -15.523 1 95.56 140 LYS A CA 1
ATOM 1148 C C . LYS A 1 140 ? 5.18 7.883 -16.062 1 95.56 140 LYS A C 1
ATOM 1150 O O . LYS A 1 140 ? 5.332 7.676 -17.266 1 95.56 140 LYS A O 1
ATOM 1155 N N . SER A 1 141 ? 6.148 7.566 -15.203 1 95.5 141 SER A N 1
ATOM 1156 C CA . SER A 1 141 ? 7.496 7.211 -15.641 1 95.5 141 SER A CA 1
ATOM 1157 C C . SER A 1 141 ? 7.582 5.742 -16.031 1 95.5 141 SER A C 1
ATOM 1159 O O . SER A 1 141 ? 8.367 5.375 -16.906 1 95.5 141 SER A O 1
ATOM 1161 N N . GLU A 1 142 ? 6.758 4.863 -15.352 1 93.94 142 GLU A N 1
ATOM 1162 C CA . GLU A 1 142 ? 6.934 3.426 -15.547 1 93.94 142 GLU A CA 1
ATOM 1163 C C . GLU A 1 142 ? 5.637 2.768 -16 1 93.94 142 GLU A C 1
ATOM 1165 O O . GLU A 1 142 ? 5.641 1.62 -16.453 1 93.94 142 GLU A O 1
ATOM 1170 N N . GLY A 1 143 ? 4.566 3.459 -15.898 1 95.56 143 GLY A N 1
ATOM 1171 C CA . GLY A 1 143 ? 3.309 2.922 -16.391 1 95.56 143 GLY A CA 1
ATOM 1172 C C . GLY A 1 143 ? 2.609 2.021 -15.391 1 95.56 143 GLY A C 1
ATOM 1173 O O . GLY A 1 143 ? 1.893 1.096 -15.781 1 95.56 143 GLY A O 1
ATOM 1174 N N . TRP A 1 144 ? 2.787 2.268 -14.125 1 96.06 144 TRP A N 1
ATOM 1175 C CA . TRP A 1 144 ? 2.1 1.495 -13.102 1 96.06 144 TRP A CA 1
ATOM 1176 C C . TRP A 1 144 ? 0.684 2.018 -12.883 1 96.06 144 TRP A C 1
ATOM 1178 O O . TRP A 1 144 ? 0.489 3.203 -12.609 1 96.06 144 TRP A O 1
ATOM 1188 N N . PHE A 1 145 ? -0.268 1.143 -13 1 97.44 145 PHE A N 1
ATOM 1189 C CA . PHE A 1 145 ? -1.664 1.432 -12.703 1 97.44 145 PHE A CA 1
ATOM 1190 C C . PHE A 1 145 ? -2.098 0.727 -11.422 1 97.44 145 PHE A C 1
ATOM 1192 O O . PHE A 1 145 ? -1.599 -0.354 -11.102 1 97.44 145 PHE A O 1
ATOM 1199 N N . THR A 1 146 ? -2.98 1.348 -10.719 1 98.06 146 THR A N 1
ATOM 1200 C CA . THR A 1 146 ? -3.559 0.753 -9.523 1 98.06 146 THR A CA 1
ATOM 1201 C C . THR A 1 146 ? -4.973 0.251 -9.797 1 98.06 146 THR A C 1
ATOM 1203 O O . THR A 1 146 ? -5.812 0.995 -10.305 1 98.06 146 THR A O 1
ATOM 1206 N N . PHE A 1 147 ? -5.23 -1.045 -9.484 1 98.31 147 PHE A N 1
ATOM 1207 C CA . PHE A 1 147 ? -6.531 -1.685 -9.641 1 98.31 147 PHE A CA 1
ATOM 1208 C C . PHE A 1 147 ? -7.129 -2.041 -8.281 1 98.31 147 PHE A C 1
ATOM 1210 O O . PHE A 1 147 ? -6.395 -2.26 -7.316 1 98.31 147 PHE A O 1
ATOM 1217 N N . ARG A 1 148 ? -8.453 -2.033 -8.25 1 98.31 148 ARG A N 1
AT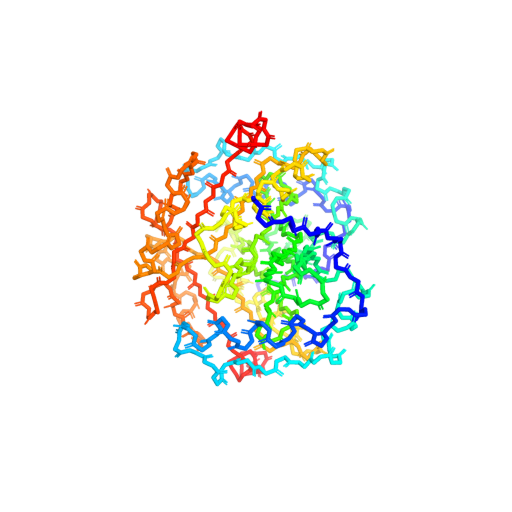OM 1218 C CA . ARG A 1 148 ? -9.141 -2.311 -6.988 1 98.31 148 ARG A CA 1
ATOM 1219 C C . ARG A 1 148 ? -10.383 -3.158 -7.215 1 98.31 148 ARG A C 1
ATOM 1221 O O . ARG A 1 148 ? -11.133 -2.93 -8.164 1 98.31 148 ARG A O 1
ATOM 1228 N N . MET A 1 149 ? -10.562 -4.141 -6.383 1 98 149 MET A N 1
ATOM 1229 C CA . MET A 1 149 ? -11.82 -4.852 -6.195 1 98 149 MET A CA 1
ATOM 1230 C C . MET A 1 149 ? -12.516 -4.398 -4.918 1 98 149 MET A C 1
ATOM 1232 O O . MET A 1 149 ? -11.875 -4.227 -3.883 1 98 149 MET A O 1
ATOM 1236 N N . ASP A 1 150 ? -13.859 -4.203 -5.039 1 96.88 150 ASP A N 1
ATOM 1237 C CA . ASP A 1 150 ? -14.617 -3.908 -3.83 1 96.88 150 ASP A CA 1
ATOM 1238 C C . ASP A 1 150 ? -15.203 -5.18 -3.225 1 96.88 150 ASP A C 1
ATOM 1240 O O . ASP A 1 150 ? -14.945 -6.281 -3.713 1 96.88 150 ASP A O 1
ATOM 1244 N N . GLY A 1 151 ? -15.891 -4.973 -2.123 1 97 151 GLY A N 1
ATOM 1245 C CA . GLY A 1 151 ? -16.406 -6.117 -1.395 1 97 151 GLY A CA 1
ATOM 1246 C C . GLY A 1 151 ? -17.297 -7.016 -2.248 1 97 151 GLY A C 1
ATOM 1247 O O . GLY A 1 151 ? -17.188 -8.242 -2.176 1 97 151 GLY A O 1
ATOM 1248 N N . ALA A 1 152 ? -18.156 -6.449 -3.029 1 97.44 152 ALA A N 1
ATOM 1249 C CA . ALA A 1 152 ? -19.047 -7.219 -3.889 1 97.44 152 ALA A CA 1
ATOM 1250 C C . ALA A 1 152 ? -18.25 -8.031 -4.91 1 97.44 152 ALA A C 1
ATOM 1252 O O . ALA A 1 152 ? -18.547 -9.211 -5.133 1 97.44 152 ALA A O 1
ATOM 1253 N N . ALA A 1 153 ? -17.297 -7.387 -5.52 1 98 153 ALA A N 1
ATOM 1254 C CA . ALA A 1 153 ? -16.453 -8.055 -6.508 1 98 153 ALA A CA 1
ATOM 1255 C C . ALA A 1 153 ? -15.664 -9.188 -5.871 1 98 153 ALA A C 1
ATOM 1257 O O . ALA A 1 153 ? -15.523 -10.266 -6.453 1 98 153 ALA A O 1
ATOM 1258 N N . ILE A 1 154 ? -15.109 -8.961 -4.648 1 98.38 154 ILE A N 1
ATOM 1259 C CA . ILE A 1 154 ? -14.344 -9.961 -3.914 1 98.38 154 ILE A CA 1
ATOM 1260 C C . ILE A 1 154 ? -15.227 -11.18 -3.645 1 98.38 154 ILE A C 1
ATOM 1262 O O . ILE A 1 154 ? -14.828 -12.312 -3.924 1 98.38 154 ILE A O 1
ATOM 1266 N N . ASN A 1 155 ? -16.391 -10.93 -3.152 1 97.94 155 ASN A N 1
ATOM 1267 C CA . ASN A 1 155 ? -17.297 -12.023 -2.822 1 97.94 155 ASN A CA 1
ATOM 1268 C C . ASN A 1 155 ? -17.703 -12.812 -4.066 1 97.94 155 ASN A C 1
ATOM 1270 O O . ASN A 1 155 ? -17.734 -14.039 -4.043 1 97.94 155 ASN A O 1
ATOM 1274 N N . LYS A 1 156 ? -18.031 -12.125 -5.133 1 97.75 156 LYS A N 1
ATOM 1275 C CA . LYS A 1 156 ? -18.406 -12.773 -6.387 1 97.75 156 LYS A CA 1
ATOM 1276 C C . LYS A 1 156 ? -17.281 -13.68 -6.891 1 97.75 156 LYS A C 1
ATOM 1278 O O . LYS A 1 156 ? -17.531 -14.82 -7.285 1 97.75 156 LYS A O 1
ATOM 1283 N N . PHE A 1 157 ? -16.078 -13.148 -6.871 1 97.81 157 PHE A N 1
ATOM 1284 C CA . PHE A 1 157 ? -14.922 -13.883 -7.352 1 97.81 157 PHE A CA 1
ATOM 1285 C C . PHE A 1 157 ? -14.633 -15.078 -6.449 1 97.81 157 PHE A C 1
ATOM 1287 O O . PHE A 1 157 ? -14.391 -16.188 -6.934 1 97.81 157 PHE A O 1
ATOM 1294 N N . ALA A 1 158 ? -14.672 -14.875 -5.145 1 96.75 158 ALA A N 1
ATOM 1295 C CA . ALA A 1 158 ? -14.391 -15.922 -4.164 1 96.75 158 ALA A CA 1
ATOM 1296 C C . ALA A 1 158 ? -15.398 -17.062 -4.285 1 96.75 158 ALA A C 1
ATOM 1298 O O . ALA A 1 158 ? -15.07 -18.219 -3.996 1 96.75 158 ALA A O 1
ATOM 1299 N N . ASP A 1 159 ? -16.562 -16.781 -4.77 1 94.94 159 ASP A N 1
ATOM 1300 C CA . A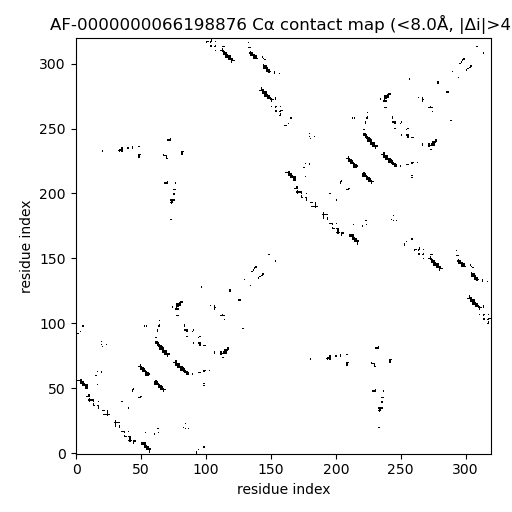SP A 1 159 ? -17.656 -17.75 -4.797 1 94.94 159 ASP A CA 1
ATOM 1301 C C . ASP A 1 159 ? -17.688 -18.5 -6.129 1 94.94 159 ASP A C 1
ATOM 1303 O O . ASP A 1 159 ? -18.484 -19.422 -6.305 1 94.94 159 ASP A O 1
ATOM 1307 N N . GLU A 1 160 ? -16.953 -18.109 -7.066 1 91.81 160 GLU A N 1
ATOM 1308 C CA . GLU A 1 160 ? -16.922 -18.812 -8.344 1 91.81 160 GLU A CA 1
ATOM 1309 C C . GLU A 1 160 ? -16.422 -20.25 -8.164 1 91.81 160 GLU A C 1
ATOM 1311 O O . GLU A 1 160 ? -15.609 -20.516 -7.277 1 91.81 160 GLU A O 1
ATOM 1316 N N . MET B 1 1 ? -5.371 -32.938 -15.648 1 49.88 1 MET B N 1
ATOM 1317 C CA . MET B 1 1 ? -5.312 -31.641 -15 1 49.88 1 MET B CA 1
ATOM 1318 C C . MET B 1 1 ? -4.195 -31.594 -13.961 1 49.88 1 MET B C 1
ATOM 1320 O O . MET B 1 1 ? -4.031 -32.531 -13.18 1 49.88 1 MET B O 1
ATOM 1324 N N . LYS B 1 2 ? -2.973 -31 -14.344 1 65.81 2 LYS B N 1
ATOM 1325 C CA . LYS B 1 2 ? -1.874 -31.109 -13.391 1 65.81 2 LYS B CA 1
ATOM 1326 C C . LYS B 1 2 ? -2.301 -30.625 -12.008 1 65.81 2 LYS B C 1
ATOM 1328 O O . LYS B 1 2 ? -3.018 -29.625 -11.891 1 65.81 2 LYS B O 1
ATOM 1333 N N . ASN B 1 3 ? -2.221 -31.422 -11.117 1 87.75 3 ASN B N 1
ATOM 1334 C CA . ASN B 1 3 ? -2.643 -31.156 -9.742 1 87.75 3 ASN B CA 1
ATOM 1335 C C . ASN B 1 3 ? -1.646 -30.266 -9.008 1 87.75 3 ASN B C 1
ATOM 1337 O O . ASN B 1 3 ? -0.452 -30.562 -8.969 1 87.75 3 ASN B O 1
ATOM 1341 N N . PHE B 1 4 ? -2.014 -29.062 -8.75 1 92.25 4 PHE B N 1
ATOM 1342 C CA . PHE B 1 4 ? -1.176 -28.172 -7.945 1 92.25 4 PHE B CA 1
ATOM 1343 C C . PHE B 1 4 ? -1.514 -28.297 -6.465 1 92.25 4 PHE B C 1
ATOM 1345 O O . PHE B 1 4 ? -2.672 -28.516 -6.105 1 92.25 4 PHE B O 1
ATOM 1352 N N . GLU B 1 5 ? -0.453 -28.344 -5.68 1 96.88 5 GLU B N 1
ATOM 1353 C CA . GLU B 1 5 ? -0.609 -28.188 -4.238 1 96.88 5 GLU B CA 1
ATOM 1354 C C . GLU B 1 5 ? -0.313 -26.75 -3.811 1 96.88 5 GLU B C 1
ATOM 1356 O O . GLU B 1 5 ? 0.764 -26.219 -4.094 1 96.88 5 GLU B O 1
ATOM 1361 N N . ILE B 1 6 ? -1.277 -26.109 -3.182 1 98 6 ILE B N 1
ATOM 1362 C CA . ILE B 1 6 ? -1.105 -24.734 -2.727 1 98 6 ILE B CA 1
ATOM 1363 C C . ILE B 1 6 ? -1.025 -24.703 -1.203 1 98 6 ILE B C 1
ATOM 1365 O O . ILE B 1 6 ? -1.893 -25.25 -0.517 1 98 6 ILE B O 1
ATOM 1369 N N . VAL B 1 7 ? -0.016 -24.109 -0.707 1 98.31 7 VAL B N 1
ATOM 1370 C CA . VAL B 1 7 ? 0.136 -24 0.74 1 98.31 7 VAL B CA 1
ATOM 1371 C C . VAL B 1 7 ? 0.403 -22.547 1.123 1 98.31 7 VAL B C 1
ATOM 1373 O O . VAL B 1 7 ? 0.824 -21.734 0.286 1 98.31 7 VAL B O 1
ATOM 1376 N N . THR B 1 8 ? 0.12 -22.188 2.414 1 98.69 8 THR B N 1
ATOM 1377 C CA . THR B 1 8 ? 0.448 -20.859 2.939 1 98.69 8 THR B CA 1
ATOM 1378 C C . THR B 1 8 ? 1.959 -20.688 3.055 1 98.69 8 THR B C 1
ATOM 1380 O O . THR B 1 8 ? 2.664 -21.594 3.492 1 98.69 8 THR B O 1
ATOM 1383 N N . VAL B 1 9 ? 2.416 -19.562 2.672 1 98.75 9 VAL B N 1
ATOM 1384 C CA . VAL B 1 9 ? 3.838 -19.234 2.725 1 98.75 9 VAL B CA 1
ATOM 1385 C C . VAL B 1 9 ? 4.324 -19.266 4.172 1 98.75 9 VAL B C 1
ATOM 1387 O O . VAL B 1 9 ? 3.637 -18.781 5.074 1 98.75 9 VAL B O 1
ATOM 1390 N N . THR B 1 10 ? 5.426 -19.906 4.43 1 98.75 10 THR B N 1
ATOM 1391 C CA . THR B 1 10 ? 6.176 -19.875 5.68 1 98.75 10 THR B CA 1
ATOM 1392 C C . THR B 1 10 ? 7.609 -19.422 5.441 1 98.75 10 THR B C 1
ATOM 1394 O O . THR B 1 10 ? 8.055 -19.328 4.297 1 98.75 10 THR B O 1
ATOM 1397 N N . PRO B 1 11 ? 8.289 -19.062 6.52 1 98.75 11 PRO B N 1
ATOM 1398 C CA . PRO B 1 11 ? 9.68 -18.656 6.348 1 98.75 11 PRO B CA 1
ATOM 1399 C C . PRO B 1 11 ? 10.516 -19.672 5.594 1 98.75 11 PRO B C 1
ATOM 1401 O O . PRO B 1 11 ? 11.477 -19.312 4.902 1 98.75 11 PRO B O 1
ATOM 1404 N N . ASP B 1 12 ? 10.141 -20.922 5.578 1 98.5 12 ASP B N 1
ATOM 1405 C CA . ASP B 1 12 ? 10.898 -21.984 4.93 1 98.5 12 ASP B CA 1
ATOM 1406 C C . ASP B 1 12 ? 10.828 -21.859 3.41 1 98.5 12 ASP B C 1
ATOM 1408 O O . ASP B 1 12 ? 11.617 -22.484 2.693 1 98.5 12 ASP B O 1
ATOM 1412 N N . HIS B 1 13 ? 9.922 -21.109 2.893 1 98.75 13 HIS B N 1
ATOM 1413 C CA . HIS B 1 13 ? 9.734 -20.984 1.452 1 98.75 13 HIS B CA 1
ATOM 1414 C C . HIS B 1 13 ? 10.539 -19.812 0.902 1 98.75 13 HIS B C 1
ATOM 1416 O O . HIS B 1 13 ? 10.5 -19.531 -0.299 1 98.75 13 HIS B O 1
ATOM 1422 N N . ALA B 1 14 ? 11.289 -19.109 1.736 1 98.69 14 ALA B N 1
ATOM 1423 C CA . ALA B 1 14 ? 11.906 -17.844 1.385 1 98.69 14 ALA B CA 1
ATOM 1424 C C . ALA B 1 14 ? 12.797 -17.984 0.157 1 98.69 14 ALA B C 1
ATOM 1426 O O . ALA B 1 14 ? 12.773 -17.125 -0.737 1 98.69 14 ALA B O 1
ATOM 1427 N N . GLU B 1 15 ? 13.555 -19.031 0.048 1 98.56 15 GLU B N 1
ATOM 1428 C CA . GLU B 1 15 ? 14.469 -19.203 -1.074 1 98.56 15 GLU B CA 1
ATOM 1429 C C . GLU B 1 15 ? 13.711 -19.391 -2.383 1 98.56 15 GLU B C 1
ATOM 1431 O O . GLU B 1 15 ? 14.078 -18.828 -3.41 1 98.56 15 GLU B O 1
ATOM 1436 N N . GLN B 1 16 ? 12.711 -20.219 -2.363 1 98.56 16 GLN B N 1
ATOM 1437 C CA . GLN B 1 16 ? 11.898 -20.453 -3.549 1 98.56 16 GLN B CA 1
ATOM 1438 C C . GLN B 1 16 ? 11.188 -19.172 -3.988 1 98.56 16 GLN B C 1
ATOM 1440 O O . GLN B 1 16 ? 11.102 -18.875 -5.184 1 98.56 16 GLN B O 1
ATOM 1445 N N . LEU B 1 17 ? 10.727 -18.438 -3.004 1 98.75 17 LEU B N 1
ATOM 1446 C CA . LEU B 1 17 ? 9.984 -17.219 -3.285 1 98.75 17 LEU B CA 1
ATOM 1447 C C . LEU B 1 17 ? 10.891 -16.156 -3.891 1 98.75 17 LEU B C 1
ATOM 1449 O O . LEU B 1 17 ? 10.531 -15.508 -4.879 1 98.75 17 LEU B O 1
ATOM 1453 N N . ILE B 1 18 ? 12.055 -15.969 -3.291 1 98.5 18 ILE B N 1
ATOM 1454 C CA . ILE B 1 18 ? 12.961 -14.938 -3.779 1 98.5 18 ILE B CA 1
ATOM 1455 C C . ILE B 1 18 ? 13.383 -15.258 -5.211 1 98.5 18 ILE B C 1
ATOM 1457 O O . ILE B 1 18 ? 13.555 -14.344 -6.031 1 98.5 18 ILE B O 1
ATOM 1461 N N . SER B 1 19 ? 13.539 -16.531 -5.535 1 98.06 19 SER B N 1
ATOM 1462 C CA . SER B 1 19 ? 13.852 -16.938 -6.902 1 98.06 19 SER B CA 1
ATOM 1463 C C . SER B 1 19 ? 12.742 -16.531 -7.867 1 98.06 19 SER B C 1
ATOM 1465 O O . SER B 1 19 ? 13.016 -15.961 -8.93 1 98.06 19 SER B O 1
ATOM 1467 N N . MET B 1 20 ? 11.523 -16.734 -7.523 1 98.38 20 MET B N 1
ATOM 1468 C CA . MET B 1 20 ? 10.391 -16.391 -8.375 1 98.38 20 MET B CA 1
ATOM 1469 C C . MET B 1 20 ? 10.203 -14.867 -8.445 1 98.38 20 MET B C 1
ATOM 1471 O O . MET B 1 20 ? 9.789 -14.336 -9.469 1 98.38 20 MET B O 1
ATOM 1475 N N . ILE B 1 21 ? 10.539 -14.164 -7.34 1 98.25 21 ILE B N 1
ATOM 1476 C CA . ILE B 1 21 ? 10.508 -12.703 -7.344 1 98.25 21 ILE B CA 1
ATOM 1477 C C . ILE B 1 21 ? 11.484 -12.164 -8.383 1 98.25 21 ILE B C 1
ATOM 1479 O O . ILE B 1 21 ? 11.156 -11.266 -9.148 1 98.25 21 ILE B O 1
ATOM 1483 N N . HIS B 1 22 ? 12.664 -12.766 -8.453 1 97.81 22 HIS B N 1
ATOM 1484 C CA . HIS B 1 22 ? 13.656 -12.352 -9.438 1 97.81 22 HIS B CA 1
ATOM 1485 C C . HIS B 1 22 ? 13.172 -12.656 -10.852 1 97.81 22 HIS B C 1
ATOM 1487 O O . HIS B 1 22 ? 13.391 -11.852 -11.766 1 97.81 22 HIS B O 1
ATOM 1493 N N . GLU B 1 23 ? 12.562 -13.812 -11.047 1 97.31 23 GLU B N 1
ATOM 1494 C CA . GLU B 1 23 ? 12.031 -14.18 -12.352 1 97.31 23 GLU B CA 1
ATOM 1495 C C . GLU B 1 23 ? 10.953 -13.195 -12.805 1 97.31 23 GLU B C 1
ATOM 1497 O O . GLU B 1 23 ? 10.93 -12.789 -13.969 1 97.31 23 GLU B O 1
ATOM 1502 N N . LEU B 1 24 ? 10.094 -12.828 -11.883 1 96.19 24 LEU B N 1
ATOM 1503 C CA . LEU B 1 24 ? 9.039 -11.867 -12.172 1 96.19 24 LEU B CA 1
ATOM 1504 C C . LEU B 1 24 ? 9.625 -10.508 -12.547 1 96.19 24 LEU B C 1
ATOM 1506 O O . LEU B 1 24 ? 9.211 -9.898 -13.539 1 96.19 24 LEU B O 1
ATOM 1510 N N . ALA B 1 25 ? 10.578 -10.047 -11.734 1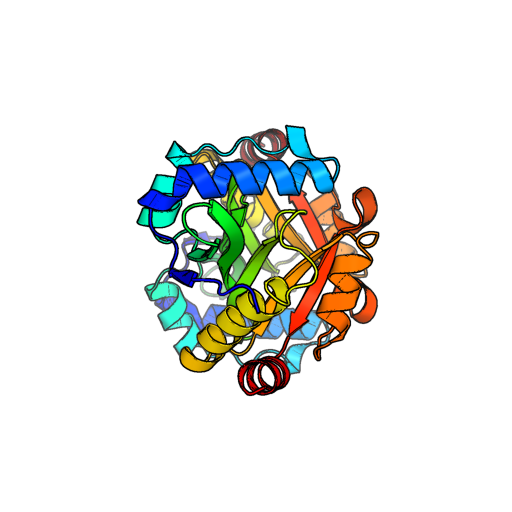 94.69 25 ALA B N 1
ATOM 1511 C CA . ALA B 1 25 ? 11.227 -8.766 -11.992 1 94.69 25 ALA B CA 1
ATOM 1512 C C . ALA B 1 25 ? 11.914 -8.758 -13.359 1 94.69 25 ALA B C 1
ATOM 1514 O O . ALA B 1 25 ? 11.891 -7.75 -14.062 1 94.69 25 ALA B O 1
ATOM 1515 N N . GLU B 1 26 ? 12.516 -9.852 -13.711 1 93.75 26 GLU B N 1
ATOM 1516 C CA . GLU B 1 26 ? 13.156 -9.977 -15.016 1 93.75 26 GLU B CA 1
ATOM 1517 C C . GLU B 1 26 ? 12.141 -9.852 -16.141 1 93.75 26 GLU B C 1
ATOM 1519 O O . GLU B 1 26 ? 12.391 -9.156 -17.141 1 93.75 26 GLU B O 1
ATOM 1524 N N . PHE B 1 27 ? 11.078 -10.523 -15.984 1 90.81 27 PHE B N 1
ATOM 1525 C CA . PHE B 1 27 ? 9.984 -10.422 -16.953 1 90.81 27 PHE B CA 1
ATOM 1526 C C . PHE B 1 27 ? 9.547 -8.977 -17.109 1 90.81 27 PHE B C 1
ATOM 1528 O O . PHE B 1 27 ? 9.273 -8.531 -18.234 1 90.81 27 PHE B O 1
ATOM 1535 N N . GLU B 1 28 ? 9.539 -8.227 -15.969 1 90.31 28 GLU B N 1
ATOM 1536 C CA . GLU B 1 28 ? 9.094 -6.84 -15.969 1 90.31 28 GLU B CA 1
ATOM 1537 C C . GLU B 1 28 ? 10.219 -5.895 -16.391 1 90.31 28 GLU B C 1
ATOM 1539 O O . GLU B 1 28 ? 10.062 -4.672 -16.328 1 90.31 28 GLU B O 1
ATOM 1544 N N . LYS B 1 29 ? 11.422 -6.41 -16.828 1 89.69 29 LYS B N 1
ATOM 1545 C CA . LYS B 1 29 ? 12.609 -5.676 -17.266 1 89.69 29 LYS B CA 1
ATOM 1546 C C . LYS B 1 29 ? 13.188 -4.836 -16.141 1 89.69 29 LYS B C 1
ATOM 1548 O O . LYS B 1 29 ? 13.703 -3.742 -16.375 1 89.69 29 LYS B O 1
ATOM 1553 N N . MET B 1 30 ? 13.008 -5.41 -14.891 1 87 30 MET B N 1
ATOM 1554 C CA . MET B 1 30 ? 13.445 -4.664 -13.711 1 87 30 MET B CA 1
ATOM 1555 C C . MET B 1 30 ? 14.25 -5.555 -12.773 1 87 30 MET B C 1
ATOM 1557 O O . MET B 1 30 ? 14.164 -5.406 -11.547 1 87 30 MET B O 1
ATOM 1561 N N . LYS B 1 31 ? 14.898 -6.508 -13.32 1 83.38 31 LYS B N 1
ATOM 1562 C CA . LYS B 1 31 ? 15.602 -7.496 -12.508 1 83.38 31 LYS B CA 1
ATOM 1563 C C . LYS B 1 31 ? 16.562 -6.82 -11.531 1 83.38 31 LYS B C 1
ATOM 1565 O O . LYS B 1 31 ? 16.656 -7.223 -10.367 1 83.38 31 LYS B O 1
ATOM 1570 N N . SER B 1 32 ? 17.266 -5.809 -11.922 1 85.69 32 SER B N 1
ATOM 1571 C CA . SER B 1 32 ? 18.297 -5.156 -11.125 1 85.69 32 SER B CA 1
ATOM 1572 C C . SER B 1 32 ? 17.703 -4.363 -9.969 1 85.69 32 SER B C 1
ATOM 1574 O O . SER B 1 32 ? 18.406 -3.91 -9.078 1 85.69 32 SER B O 1
ATOM 1576 N N . SER B 1 33 ? 16.422 -4.352 -9.898 1 89 33 SER B N 1
ATOM 1577 C CA . SER B 1 33 ? 15.742 -3.557 -8.883 1 89 33 SER B CA 1
ATOM 1578 C C . SER B 1 33 ? 15.477 -4.375 -7.625 1 89 33 SER B C 1
ATOM 1580 O O . SER B 1 33 ? 15.125 -3.824 -6.586 1 89 33 SER B O 1
ATOM 1582 N N . VAL B 1 34 ? 15.672 -5.668 -7.727 1 95.19 34 VAL B N 1
ATOM 1583 C CA . VAL B 1 34 ? 15.43 -6.516 -6.562 1 95.19 34 VAL B CA 1
ATOM 1584 C C . VAL B 1 34 ? 16.672 -6.539 -5.672 1 95.19 34 VAL B C 1
ATOM 1586 O O . VAL B 1 34 ? 17.719 -7.078 -6.059 1 95.19 34 VAL B O 1
ATOM 1589 N N . VAL B 1 35 ? 16.594 -5.941 -4.535 1 95.31 35 VAL B N 1
ATOM 1590 C CA . VAL B 1 35 ? 17.703 -5.945 -3.588 1 95.31 35 VAL B CA 1
ATOM 1591 C C . VAL B 1 35 ? 17.344 -6.773 -2.359 1 95.31 35 VAL B C 1
ATOM 1593 O O . VAL B 1 35 ? 18.172 -6.996 -1.478 1 95.31 35 VAL B O 1
ATOM 1596 N N . ASN B 1 36 ? 16.109 -7.246 -2.309 1 96.5 36 ASN B N 1
ATOM 1597 C CA . ASN B 1 36 ? 15.672 -8.141 -1.246 1 96.5 36 ASN B CA 1
ATOM 1598 C C . ASN B 1 36 ? 16.422 -9.469 -1.283 1 96.5 36 ASN B C 1
ATOM 1600 O O . ASN B 1 36 ? 16.906 -9.891 -2.338 1 96.5 36 ASN B O 1
ATOM 1604 N N . THR B 1 37 ? 16.594 -10.078 -0.103 1 97.5 37 THR B N 1
ATOM 1605 C CA . THR B 1 37 ? 17.281 -11.359 0.008 1 97.5 37 THR B CA 1
ATOM 1606 C C . THR B 1 37 ? 16.375 -12.406 0.644 1 97.5 37 THR B C 1
ATOM 1608 O O . THR B 1 37 ? 15.359 -12.07 1.251 1 97.5 37 THR B O 1
ATOM 1611 N N . ALA B 1 38 ? 16.797 -13.656 0.409 1 98.31 38 ALA B N 1
ATOM 1612 C CA . ALA B 1 38 ? 16.062 -14.734 1.051 1 98.31 38 ALA B CA 1
ATOM 1613 C C . ALA B 1 38 ? 16.047 -14.578 2.568 1 98.31 38 ALA B C 1
ATOM 1615 O O . ALA B 1 38 ? 15.047 -14.852 3.227 1 98.31 38 ALA B O 1
ATOM 1616 N N . GLU B 1 39 ? 17.141 -14.109 3.068 1 98.44 39 GLU B N 1
ATOM 1617 C CA . GLU B 1 39 ? 17.266 -13.922 4.512 1 98.44 39 GLU B CA 1
ATOM 1618 C C . GLU B 1 39 ? 16.297 -12.852 5.012 1 98.44 39 GLU B C 1
ATOM 1620 O O . GLU B 1 39 ? 15.578 -13.07 5.988 1 98.44 39 GLU B O 1
ATOM 1625 N N . LYS B 1 40 ? 16.312 -11.773 4.367 1 97.88 40 LYS B N 1
ATOM 1626 C CA . LYS B 1 40 ? 15.414 -10.695 4.754 1 97.88 40 LYS B CA 1
ATOM 1627 C C . LYS B 1 40 ? 13.961 -11.102 4.57 1 97.88 40 LYS B C 1
ATOM 1629 O O . LYS B 1 40 ? 13.117 -10.828 5.43 1 97.88 40 LYS B O 1
ATOM 1634 N N . LEU B 1 41 ? 13.688 -11.773 3.438 1 98.62 41 LEU B N 1
ATOM 1635 C CA . LEU B 1 41 ? 12.328 -12.234 3.166 1 98.62 41 LEU B CA 1
ATOM 1636 C C . LEU B 1 41 ? 11.867 -13.211 4.242 1 98.62 41 LEU B C 1
ATOM 1638 O O . LEU B 1 41 ? 10.711 -13.156 4.68 1 98.62 41 LEU B O 1
ATOM 1642 N N . ARG B 1 42 ? 12.727 -14.078 4.641 1 98.75 42 ARG B N 1
ATOM 1643 C CA . ARG B 1 42 ? 12.422 -15.031 5.707 1 98.75 42 ARG B CA 1
ATOM 1644 C C . ARG B 1 42 ? 11.984 -14.312 6.973 1 98.75 42 ARG B C 1
ATOM 1646 O O . ARG B 1 42 ? 10.953 -14.656 7.566 1 98.75 42 ARG B O 1
ATOM 1653 N N . LYS B 1 43 ? 12.719 -13.336 7.348 1 98.56 43 LYS B N 1
ATOM 1654 C CA . LYS B 1 43 ? 12.406 -12.562 8.547 1 98.56 43 LYS B CA 1
ATOM 1655 C C . LYS B 1 43 ? 11.086 -11.812 8.383 1 98.56 43 LYS B C 1
ATOM 1657 O O . LYS B 1 43 ? 10.297 -11.719 9.328 1 98.56 43 LYS B O 1
ATOM 1662 N N . ASP B 1 44 ? 10.914 -11.258 7.191 1 98.62 44 ASP B N 1
ATOM 1663 C CA . ASP B 1 44 ? 9.703 -10.492 6.926 1 98.62 44 ASP B CA 1
ATOM 1664 C C . ASP B 1 44 ? 8.469 -11.375 6.996 1 98.62 44 ASP B C 1
ATOM 1666 O O . ASP B 1 44 ? 7.402 -10.938 7.438 1 98.62 44 ASP B O 1
ATOM 1670 N N . ILE B 1 45 ? 8.602 -12.609 6.488 1 98.81 45 ILE B N 1
ATOM 1671 C CA . ILE B 1 45 ? 7.5 -13.562 6.598 1 98.81 45 ILE B CA 1
ATOM 1672 C C . ILE B 1 45 ? 7.254 -13.898 8.062 1 98.81 45 ILE B C 1
ATOM 1674 O O . ILE B 1 45 ? 6.105 -13.922 8.523 1 98.81 45 ILE B O 1
ATOM 1678 N N . GLU B 1 46 ? 8.297 -14.102 8.789 1 98.56 46 GLU B N 1
ATOM 1679 C CA . GLU B 1 46 ? 8.203 -14.43 10.211 1 98.56 46 GLU B CA 1
ATOM 1680 C C . GLU B 1 46 ? 7.52 -13.312 10.992 1 98.56 46 GLU B C 1
ATOM 1682 O O . GLU B 1 46 ? 6.707 -13.578 11.875 1 98.56 46 GLU B O 1
ATOM 1687 N N . ASN B 1 47 ? 7.805 -12.125 10.656 1 97.69 47 ASN B N 1
ATOM 1688 C CA . ASN B 1 47 ? 7.27 -10.977 11.383 1 97.69 47 ASN B CA 1
ATOM 1689 C C . ASN B 1 47 ? 5.93 -10.523 10.805 1 97.69 47 ASN B C 1
ATOM 1691 O O . ASN B 1 47 ? 5.426 -9.461 11.156 1 97.69 47 ASN B O 1
ATOM 1695 N N . LYS B 1 48 ? 5.414 -11.25 9.789 1 98.06 48 LYS B N 1
ATOM 1696 C CA . LYS B 1 48 ? 4.082 -11.055 9.219 1 98.06 48 LYS B CA 1
ATOM 1697 C C . LYS B 1 48 ? 4.008 -9.75 8.438 1 98.06 48 LYS B C 1
ATOM 1699 O O . LYS B 1 48 ? 2.951 -9.109 8.383 1 98.06 48 LYS B O 1
ATOM 1704 N N . ALA B 1 49 ? 5.195 -9.344 7.965 1 98.44 49 ALA B N 1
ATOM 1705 C CA . ALA B 1 49 ? 5.223 -8.172 7.098 1 98.44 49 ALA B CA 1
ATOM 1706 C C . ALA B 1 49 ? 4.691 -8.508 5.703 1 98.44 49 ALA B C 1
ATOM 1708 O O . ALA B 1 49 ? 4.242 -7.625 4.973 1 98.44 49 ALA B O 1
ATOM 1709 N N . VAL B 1 50 ? 4.832 -9.727 5.355 1 98.81 50 VAL B N 1
ATOM 1710 C CA . VAL B 1 50 ? 4.348 -10.234 4.074 1 98.81 50 VAL B CA 1
ATOM 1711 C C . VAL B 1 50 ? 3.789 -11.641 4.254 1 98.81 50 VAL B C 1
ATOM 1713 O O . VAL B 1 50 ? 4.242 -12.391 5.121 1 98.81 50 VAL B O 1
ATOM 1716 N N . HIS B 1 51 ? 2.795 -11.906 3.459 1 98.81 51 HIS B N 1
ATOM 1717 C CA . HIS B 1 51 ? 2.09 -13.18 3.445 1 98.81 51 HIS B CA 1
ATOM 1718 C C . HIS B 1 51 ? 1.971 -13.727 2.027 1 98.81 51 HIS B C 1
ATOM 1720 O O . HIS B 1 51 ? 2.377 -13.07 1.066 1 98.81 51 HIS B O 1
ATOM 1726 N N . GLY B 1 52 ? 1.42 -14.953 1.951 1 98.81 52 GLY B N 1
ATOM 1727 C CA . GLY B 1 52 ? 1.214 -15.406 0.586 1 98.81 52 GLY B CA 1
ATOM 1728 C C . GLY B 1 52 ? 0.854 -16.875 0.498 1 98.81 52 GLY B C 1
ATOM 1729 O O . GLY B 1 52 ? 0.63 -17.531 1.521 1 98.81 52 GLY B O 1
ATOM 1730 N N . PHE B 1 53 ? 0.727 -17.281 -0.745 1 98.88 53 PHE B N 1
ATOM 1731 C CA . PHE B 1 53 ? 0.556 -18.672 -1.149 1 98.88 53 PHE B CA 1
ATOM 1732 C C . PHE B 1 53 ? 1.636 -19.094 -2.143 1 98.88 53 PHE B C 1
ATOM 1734 O O . PHE B 1 53 ? 2.07 -18.281 -2.965 1 98.88 53 PHE B O 1
ATOM 1741 N N . ILE B 1 54 ? 2.041 -20.312 -2.02 1 98.75 54 ILE B N 1
ATOM 1742 C CA . ILE B 1 54 ? 2.967 -20.875 -2.99 1 98.75 54 ILE B CA 1
ATOM 1743 C C . ILE B 1 54 ? 2.406 -22.203 -3.52 1 98.75 54 ILE B C 1
ATOM 1745 O O . ILE B 1 54 ? 1.863 -23 -2.756 1 98.75 54 ILE B O 1
ATOM 1749 N N . ALA B 1 55 ? 2.453 -22.359 -4.82 1 98.56 55 ALA B N 1
ATOM 1750 C CA . ALA B 1 55 ? 1.942 -23.547 -5.492 1 98.56 55 ALA B CA 1
ATOM 1751 C C . ALA B 1 55 ? 3.082 -24.453 -5.953 1 98.56 55 ALA B C 1
ATOM 1753 O O . ALA B 1 55 ? 4.105 -23.969 -6.445 1 98.56 55 ALA B O 1
ATOM 1754 N N . PHE B 1 56 ? 2.846 -25.781 -5.793 1 98.19 56 PHE B N 1
ATOM 1755 C CA . PHE B 1 56 ? 3.818 -26.781 -6.219 1 98.19 56 PHE B CA 1
ATOM 1756 C C . PHE B 1 56 ? 3.193 -27.75 -7.207 1 98.19 56 PHE B C 1
ATOM 1758 O O . PHE B 1 56 ? 2.016 -28.094 -7.09 1 98.19 56 PHE B O 1
ATOM 1765 N N . ILE B 1 57 ? 3.904 -28.062 -8.172 1 95.88 57 ILE B N 1
ATOM 1766 C CA . ILE B 1 57 ? 3.658 -29.266 -8.961 1 95.88 57 ILE B CA 1
ATOM 1767 C C . ILE B 1 57 ? 4.738 -30.312 -8.672 1 95.88 57 ILE B C 1
ATOM 1769 O O . ILE B 1 57 ? 5.902 -30.125 -9.039 1 95.88 57 ILE B O 1
ATOM 1773 N N . GLY B 1 58 ? 4.324 -31.359 -7.988 1 93.56 58 GLY B N 1
ATOM 1774 C CA . GLY B 1 58 ? 5.359 -32.188 -7.371 1 93.56 58 GLY B CA 1
ATOM 1775 C C . GLY B 1 58 ? 6.18 -31.422 -6.344 1 93.56 58 GLY B C 1
ATOM 1776 O O . GLY B 1 58 ? 5.629 -30.812 -5.43 1 93.56 58 GLY B O 1
ATOM 1777 N N . GLU B 1 59 ? 7.508 -31.422 -6.496 1 94.25 59 GLU B N 1
ATOM 1778 C CA . GLU B 1 59 ? 8.391 -30.734 -5.57 1 94.25 59 GLU B CA 1
ATOM 1779 C C . GLU B 1 59 ? 8.828 -29.375 -6.133 1 94.25 59 GLU B C 1
ATOM 1781 O O . GLU B 1 59 ? 9.516 -28.609 -5.457 1 94.25 59 GLU B O 1
ATOM 1786 N N . GLU B 1 60 ? 8.32 -29.062 -7.285 1 95.94 60 GLU B N 1
ATOM 1787 C CA . GLU B 1 60 ? 8.766 -27.844 -7.969 1 95.94 60 GLU B CA 1
ATOM 1788 C C . GLU B 1 60 ? 7.832 -26.672 -7.684 1 95.94 60 GLU B C 1
ATOM 1790 O O . GLU B 1 60 ? 6.621 -26.781 -7.875 1 95.94 60 GLU B O 1
ATOM 1795 N N . PRO B 1 61 ? 8.422 -25.609 -7.16 1 98.06 61 PRO B N 1
ATOM 1796 C CA . PRO B 1 61 ? 7.566 -24.438 -7.066 1 98.06 61 PRO B CA 1
ATOM 1797 C C . PRO B 1 61 ? 7.078 -23.953 -8.43 1 98.06 61 PRO B C 1
ATOM 1799 O O . PRO B 1 61 ? 7.887 -23.719 -9.336 1 98.06 61 PRO B O 1
ATOM 1802 N N . ALA B 1 62 ? 5.773 -23.812 -8.578 1 98.19 62 ALA B N 1
ATOM 1803 C CA . ALA B 1 62 ? 5.16 -23.5 -9.867 1 98.19 62 ALA B CA 1
ATOM 1804 C C . ALA B 1 62 ? 4.73 -22.031 -9.93 1 98.19 62 ALA B C 1
ATOM 1806 O O . ALA B 1 62 ? 4.688 -21.438 -11.008 1 98.19 62 ALA B O 1
ATOM 1807 N N . GLY B 1 63 ? 4.383 -21.469 -8.797 1 98.56 63 GLY B N 1
ATOM 1808 C CA . GLY B 1 63 ? 3.9 -20.094 -8.766 1 98.56 63 GLY B CA 1
ATOM 1809 C C . GLY B 1 63 ? 3.686 -19.562 -7.359 1 98.56 63 GLY B C 1
ATOM 1810 O O . GLY B 1 63 ? 3.848 -20.297 -6.387 1 98.56 63 GLY B O 1
ATOM 1811 N N . MET B 1 64 ? 3.383 -18.266 -7.305 1 98.81 64 MET B N 1
ATOM 1812 C CA . MET B 1 64 ? 3.23 -17.609 -6.004 1 98.81 64 MET B CA 1
ATOM 1813 C C . MET B 1 64 ? 2.229 -16.469 -6.078 1 98.81 64 MET B C 1
ATOM 1815 O O . MET B 1 64 ? 1.989 -15.914 -7.156 1 98.81 64 MET B O 1
ATOM 1819 N N . ASN B 1 65 ? 1.588 -16.219 -5.031 1 98.81 65 ASN B N 1
ATOM 1820 C CA . ASN B 1 65 ? 0.825 -15.023 -4.719 1 98.81 65 ASN B CA 1
ATOM 1821 C C . ASN B 1 65 ? 1.258 -14.414 -3.387 1 98.81 65 ASN B C 1
ATOM 1823 O O . ASN B 1 65 ? 1.116 -15.047 -2.338 1 98.81 65 ASN B O 1
ATOM 1827 N N . LEU B 1 66 ? 1.891 -13.258 -3.426 1 98.94 66 LEU B N 1
ATOM 1828 C CA . LEU B 1 66 ? 2.334 -12.562 -2.221 1 98.94 66 LEU B CA 1
ATOM 1829 C C . LEU B 1 66 ? 1.514 -11.297 -1.988 1 98.94 66 LEU B C 1
ATOM 1831 O O . LEU B 1 66 ? 1.19 -10.578 -2.936 1 98.94 66 LEU B O 1
ATOM 1835 N N . PHE B 1 67 ? 1.173 -11.047 -0.718 1 98.94 67 PHE B N 1
ATOM 1836 C CA . PHE B 1 67 ? 0.316 -9.922 -0.373 1 98.94 67 PHE B CA 1
ATOM 1837 C C . PHE B 1 67 ? 0.636 -9.406 1.025 1 98.94 67 PHE B C 1
ATOM 1839 O O . PHE B 1 67 ? 1.393 -10.039 1.767 1 98.94 67 PHE B O 1
ATOM 1846 N N . TYR B 1 68 ? 0.155 -8.281 1.366 1 98.88 68 TYR B N 1
ATOM 1847 C CA . TYR B 1 68 ? 0.284 -7.711 2.701 1 98.88 68 TYR B CA 1
ATOM 1848 C C . TYR B 1 68 ? -0.967 -6.93 3.082 1 98.88 68 TYR B C 1
ATOM 1850 O O . TYR B 1 68 ? -1.803 -6.629 2.227 1 98.88 68 TYR B O 1
ATOM 1858 N N . TYR B 1 69 ? -1.133 -6.711 4.344 1 98.75 69 TYR B N 1
ATOM 1859 C CA . TYR B 1 69 ? -2.238 -5.906 4.855 1 98.75 69 TYR B CA 1
ATOM 1860 C C . TYR B 1 69 ? -1.918 -4.418 4.766 1 98.75 69 TYR B C 1
ATOM 1862 O O . TYR B 1 69 ? -1.024 -3.926 5.461 1 98.75 69 TYR B O 1
ATOM 1870 N N . ALA B 1 70 ? -2.611 -3.785 3.889 1 98.75 70 ALA B N 1
ATOM 1871 C CA . ALA B 1 70 ? -2.52 -2.338 3.715 1 98.75 70 ALA B CA 1
ATOM 1872 C C . ALA B 1 70 ? -3.629 -1.623 4.48 1 98.75 70 ALA B C 1
ATOM 1874 O O . ALA B 1 70 ? -4.43 -2.262 5.168 1 98.75 70 ALA B O 1
ATOM 1875 N N . TYR B 1 71 ? -3.604 -0.273 4.465 1 98.75 71 TYR B N 1
ATOM 1876 C CA . TYR B 1 71 ? -4.613 0.452 5.23 1 98.75 71 TYR B CA 1
ATOM 1877 C C . TYR B 1 71 ? -5.199 1.595 4.41 1 98.75 71 TYR B C 1
ATOM 1879 O O . TYR B 1 71 ? -4.473 2.309 3.715 1 98.75 71 TYR B O 1
ATOM 1887 N N . SER B 1 72 ? -6.41 1.696 4.414 1 98.06 72 SER B N 1
ATOM 1888 C CA . SER B 1 72 ? -7.18 2.814 3.879 1 98.06 72 SER B CA 1
ATOM 1889 C C . SER B 1 72 ? -7.898 3.572 4.992 1 98.06 72 SER B C 1
ATOM 1891 O O . SER B 1 72 ? -8.672 2.984 5.75 1 98.06 72 SER B O 1
ATOM 1893 N N . THR B 1 73 ? -7.664 4.855 5.07 1 97.69 73 THR B N 1
ATOM 1894 C CA . THR B 1 73 ? -8.359 5.645 6.082 1 97.69 73 THR B CA 1
ATOM 1895 C C . THR B 1 73 ? -9.859 5.688 5.797 1 97.69 73 THR B C 1
ATOM 1897 O O . THR B 1 73 ? -10.648 6.055 6.668 1 97.69 73 THR B O 1
ATOM 1900 N N . TRP B 1 74 ? -10.281 5.266 4.605 1 96 74 TRP B N 1
ATOM 1901 C CA . TRP B 1 74 ? -11.688 5.301 4.227 1 96 74 TRP B CA 1
ATOM 1902 C C . TRP B 1 74 ? -12.398 4.016 4.645 1 96 74 TRP B C 1
ATOM 1904 O O . TRP B 1 74 ? -13.547 4.051 5.09 1 96 74 TRP B O 1
ATOM 1914 N N . VAL B 1 75 ? -11.648 2.838 4.578 1 96.19 75 VAL B N 1
ATOM 1915 C CA . VAL B 1 75 ? -12.398 1.602 4.777 1 96.19 75 VAL B CA 1
ATOM 1916 C C . VAL B 1 75 ? -11.719 0.752 5.852 1 96.19 75 VAL B C 1
ATOM 1918 O O . VAL B 1 75 ? -12.289 -0.244 6.309 1 96.19 75 VAL B O 1
ATOM 1921 N N . GLY B 1 76 ? -10.539 1.122 6.281 1 97.31 76 GLY B N 1
ATOM 1922 C CA . GLY B 1 76 ? -9.766 0.297 7.199 1 97.31 76 GLY B CA 1
ATOM 1923 C C . GLY B 1 76 ? -8.758 -0.59 6.496 1 97.31 76 GLY B C 1
ATOM 1924 O O . GLY B 1 76 ? -8.266 -0.247 5.422 1 97.31 76 GLY B O 1
ATOM 1925 N N . GLN B 1 77 ? -8.414 -1.649 7.137 1 97.75 77 GLN B N 1
ATOM 1926 C CA . GLN B 1 77 ? -7.387 -2.541 6.602 1 97.75 77 GLN B CA 1
ATOM 1927 C C . GLN B 1 77 ? -7.898 -3.289 5.375 1 97.75 77 GLN B C 1
ATOM 1929 O O . GLN B 1 77 ? -9.039 -3.754 5.352 1 97.75 77 GLN B O 1
ATOM 1934 N N . TYR B 1 78 ? -7.09 -3.395 4.375 1 98.44 78 TYR B N 1
ATOM 1935 C CA . TYR B 1 78 ? -7.391 -4.145 3.158 1 98.44 78 TYR B CA 1
ATOM 1936 C C . TYR B 1 78 ? -6.18 -4.941 2.695 1 98.44 78 TYR B C 1
ATOM 1938 O O . TYR B 1 78 ? -5.113 -4.887 3.316 1 98.44 78 TYR B O 1
ATOM 1946 N N . LEU B 1 79 ? -6.355 -5.781 1.675 1 98.81 79 LEU B N 1
ATOM 1947 C CA . LEU B 1 79 ? -5.254 -6.59 1.163 1 98.81 79 LEU B CA 1
ATOM 1948 C C . LEU B 1 79 ? -4.684 -5.98 -0.114 1 98.81 79 LEU B C 1
ATOM 1950 O O . LEU B 1 79 ? -5.434 -5.625 -1.025 1 98.81 79 LEU B O 1
ATOM 1954 N N . HIS B 1 80 ? -3.42 -5.816 -0.112 1 98.94 80 HIS B N 1
ATOM 1955 C CA . HIS B 1 80 ? -2.705 -5.473 -1.336 1 98.94 80 HIS B CA 1
ATOM 1956 C C . HIS B 1 80 ? -1.987 -6.688 -1.914 1 98.94 80 HIS B C 1
ATOM 1958 O O . HIS B 1 80 ? -1.116 -7.266 -1.262 1 98.94 80 HIS B O 1
ATOM 1964 N N . MET B 1 81 ? -2.393 -7.137 -3.092 1 98.81 81 MET B N 1
ATOM 1965 C CA . MET B 1 81 ? -1.685 -8.195 -3.803 1 98.81 81 MET B CA 1
ATOM 1966 C C . MET B 1 81 ? -0.415 -7.664 -4.457 1 98.81 81 MET B C 1
ATOM 1968 O O . MET B 1 81 ? -0.481 -6.957 -5.465 1 98.81 81 MET B O 1
ATOM 1972 N N . GLU B 1 82 ? 0.711 -8 -3.932 1 98.56 82 GLU B N 1
ATOM 1973 C CA . GLU B 1 82 ? 1.998 -7.465 -4.363 1 98.56 82 GLU B CA 1
ATOM 1974 C C . GLU B 1 82 ? 2.52 -8.211 -5.59 1 98.56 82 GLU B C 1
ATOM 1976 O O . GLU B 1 82 ? 3.035 -7.594 -6.523 1 98.56 82 GLU B O 1
ATOM 1981 N N . ASP B 1 83 ? 2.398 -9.547 -5.52 1 98.31 83 ASP B N 1
ATOM 1982 C CA . ASP B 1 83 ? 2.895 -10.352 -6.633 1 98.31 83 ASP B CA 1
ATOM 1983 C C . ASP B 1 83 ? 1.947 -11.508 -6.941 1 98.31 83 ASP B C 1
ATOM 1985 O O . ASP B 1 83 ? 1.415 -12.141 -6.027 1 98.31 83 ASP B O 1
ATOM 1989 N N . LEU B 1 84 ? 1.742 -11.75 -8.195 1 98.31 84 LEU B N 1
ATOM 1990 C CA . LEU B 1 84 ? 1.176 -12.961 -8.773 1 98.31 84 LEU B CA 1
ATOM 1991 C C . LEU B 1 84 ? 2.023 -13.453 -9.945 1 98.31 84 LEU B C 1
ATOM 1993 O O . LEU B 1 84 ? 2.158 -12.758 -10.953 1 98.31 84 LEU B O 1
ATOM 1997 N N . TYR B 1 85 ? 2.635 -14.602 -9.711 1 98.25 85 TYR B N 1
ATOM 1998 C CA . TYR B 1 85 ? 3.59 -15.078 -10.703 1 98.25 85 TYR B CA 1
ATOM 1999 C C . TYR B 1 85 ? 3.48 -16.594 -10.883 1 98.25 85 TYR B C 1
ATOM 2001 O O . TYR B 1 85 ? 3.361 -17.328 -9.906 1 98.25 85 TYR B O 1
ATOM 2009 N N . ILE B 1 86 ? 3.432 -16.984 -12.117 1 97.81 86 ILE B N 1
ATOM 2010 C CA . ILE B 1 86 ? 3.477 -18.391 -12.516 1 97.81 86 ILE B CA 1
ATOM 2011 C C . ILE B 1 86 ? 4.68 -18.641 -13.422 1 97.81 86 ILE B C 1
ATOM 2013 O O . ILE B 1 86 ? 4.883 -17.906 -14.398 1 97.81 86 ILE B O 1
ATOM 2017 N N . ARG B 1 87 ? 5.453 -19.609 -13.094 1 97.62 87 ARG B N 1
ATOM 2018 C CA . ARG B 1 87 ? 6.559 -19.953 -13.977 1 97.62 87 ARG B CA 1
ATOM 2019 C C . ARG B 1 87 ? 6.051 -20.328 -15.367 1 97.62 87 ARG B C 1
ATOM 2021 O O . ARG B 1 87 ? 5.02 -20.984 -15.5 1 97.62 87 ARG B O 1
ATOM 2028 N N . PRO B 1 88 ? 6.809 -19.969 -16.359 1 96.25 88 PRO B N 1
ATOM 2029 C CA . PRO B 1 88 ? 6.352 -20.125 -17.75 1 96.25 88 PRO B CA 1
ATOM 2030 C C . PRO B 1 88 ? 5.914 -21.547 -18.078 1 96.25 88 PRO B C 1
ATOM 2032 O O . PRO B 1 88 ? 4.898 -21.75 -18.75 1 96.25 88 PRO B O 1
ATOM 2035 N N . GLN B 1 89 ? 6.566 -22.547 -17.609 1 94.38 89 GLN B N 1
ATOM 2036 C CA . GLN B 1 89 ? 6.293 -23.922 -17.969 1 94.38 89 GLN B CA 1
ATOM 2037 C C . GLN B 1 89 ? 4.992 -24.422 -17.344 1 94.38 89 GLN B C 1
ATOM 2039 O O . GLN B 1 89 ? 4.492 -25.484 -17.688 1 94.38 89 GLN B O 1
ATOM 2044 N N . PHE B 1 90 ? 4.438 -23.609 -16.422 1 95.31 90 PHE B N 1
ATOM 2045 C CA . PHE B 1 90 ? 3.225 -24.047 -15.742 1 95.31 90 PHE B CA 1
ATOM 2046 C C . PHE B 1 90 ? 2.062 -23.109 -16.062 1 95.31 90 PHE B C 1
ATOM 2048 O O . PHE B 1 90 ? 1.062 -23.094 -15.344 1 95.31 90 PHE B O 1
ATOM 2055 N N . ARG B 1 91 ? 2.184 -22.281 -17.094 1 93.75 91 ARG B N 1
ATOM 2056 C CA . ARG B 1 91 ? 1.146 -21.328 -17.453 1 93.75 91 ARG B CA 1
ATOM 2057 C C . ARG B 1 91 ? 0.057 -21.984 -18.297 1 93.75 91 ARG B C 1
ATOM 2059 O O . ARG B 1 91 ? 0.218 -23.109 -18.75 1 93.75 91 ARG B O 1
ATOM 2066 N N . ARG B 1 92 ? -1.071 -21.391 -18.297 1 91.25 92 ARG B N 1
ATOM 2067 C CA . ARG B 1 92 ? -2.232 -21.828 -19.062 1 91.25 92 ARG B CA 1
ATOM 2068 C C . ARG B 1 92 ? -2.855 -23.078 -18.453 1 91.25 92 ARG B C 1
ATOM 2070 O O . ARG B 1 92 ? -3.383 -23.938 -19.172 1 91.25 92 ARG B O 1
ATOM 2077 N N . MET B 1 93 ? -2.707 -23.172 -17.156 1 91.81 93 MET B N 1
ATOM 2078 C CA . MET B 1 93 ? -3.293 -24.297 -16.422 1 91.81 93 MET B CA 1
ATOM 2079 C C . MET B 1 93 ? -4.297 -23.812 -15.383 1 91.81 93 MET B C 1
ATOM 2081 O O . MET B 1 93 ? -4.797 -24.594 -14.578 1 91.81 93 MET B O 1
ATOM 2085 N N . GLY B 1 94 ? -4.488 -22.531 -15.312 1 93.75 94 GLY B N 1
ATOM 2086 C CA . GLY B 1 94 ? -5.453 -21.953 -14.383 1 93.75 94 GLY B CA 1
ATOM 2087 C C . GLY B 1 94 ? -4.863 -21.656 -13.016 1 93.75 94 GLY B C 1
ATOM 2088 O O . GLY B 1 94 ? -5.59 -21.312 -12.086 1 93.75 94 GLY B O 1
ATOM 2089 N N . LEU B 1 95 ? -3.6 -21.75 -12.906 1 96.31 95 LEU B N 1
ATOM 2090 C CA . LEU B 1 95 ? -2.945 -21.641 -11.602 1 96.31 95 LEU B CA 1
ATOM 2091 C C . LEU B 1 95 ? -3.008 -20.203 -11.086 1 96.31 95 LEU B C 1
ATOM 2093 O O . LEU B 1 95 ? -3.252 -19.984 -9.906 1 96.31 95 LEU B O 1
ATOM 2097 N N . ALA B 1 96 ? -2.834 -19.281 -11.969 1 97.19 96 ALA B N 1
ATOM 2098 C CA . ALA B 1 96 ? -2.871 -17.875 -11.555 1 97.19 96 ALA B CA 1
ATOM 2099 C C . ALA B 1 96 ? -4.238 -17.516 -10.984 1 97.19 96 ALA B C 1
ATOM 2101 O O . ALA B 1 96 ? -4.332 -16.922 -9.906 1 97.19 96 ALA B O 1
ATOM 2102 N N . ARG B 1 97 ? -5.203 -17.875 -11.68 1 96.19 97 ARG B N 1
ATOM 2103 C CA . ARG B 1 97 ? -6.566 -17.578 -11.234 1 96.19 97 ARG B CA 1
ATOM 2104 C C . ARG B 1 97 ? -6.875 -18.297 -9.922 1 96.19 97 ARG B C 1
ATOM 2106 O O . ARG B 1 97 ? -7.551 -17.75 -9.055 1 96.19 97 ARG B O 1
ATOM 2113 N N . THR B 1 98 ? -6.402 -19.484 -9.789 1 96.44 98 THR B N 1
ATOM 2114 C CA . THR B 1 98 ? -6.609 -20.25 -8.57 1 96.44 98 THR B CA 1
ATOM 2115 C C . THR B 1 98 ? -5.953 -19.578 -7.375 1 96.44 98 THR B C 1
ATOM 2117 O O . THR B 1 98 ? -6.566 -19.453 -6.312 1 96.44 98 THR B O 1
ATOM 2120 N N . LEU B 1 99 ? -4.703 -19.141 -7.531 1 98.06 99 LEU B N 1
ATOM 2121 C CA . LEU B 1 99 ? -3.996 -18.438 -6.469 1 98.06 99 LEU B CA 1
ATOM 2122 C C . LEU B 1 99 ? -4.703 -17.125 -6.113 1 98.06 99 LEU B C 1
ATOM 2124 O O . LEU B 1 99 ? -4.863 -16.812 -4.934 1 98.06 99 LEU B O 1
ATOM 2128 N N . TRP B 1 100 ? -5.105 -16.453 -7.105 1 98.19 100 TRP B N 1
ATOM 2129 C CA . TRP B 1 100 ? -5.812 -15.188 -6.91 1 98.19 100 TRP B CA 1
ATOM 2130 C C . TRP B 1 100 ? -7.141 -15.406 -6.195 1 98.19 100 TRP B C 1
ATOM 2132 O O . TRP B 1 100 ? -7.496 -14.656 -5.285 1 98.19 100 TRP B O 1
ATOM 2142 N N . LYS B 1 101 ? -7.871 -16.422 -6.562 1 97.88 101 LYS B N 1
ATOM 2143 C CA . LYS B 1 101 ? -9.133 -16.75 -5.91 1 97.88 101 LYS B CA 1
ATOM 2144 C C . LYS B 1 101 ? -8.914 -17.078 -4.434 1 97.88 101 LYS B C 1
ATOM 2146 O O . LYS B 1 101 ? -9.727 -16.719 -3.586 1 97.88 101 LYS B O 1
ATOM 2151 N N . LYS B 1 102 ? -7.887 -17.766 -4.156 1 98.12 102 LYS B N 1
ATOM 2152 C CA . LYS B 1 102 ? -7.57 -18.078 -2.762 1 98.12 102 LYS B CA 1
ATOM 2153 C C . LYS B 1 102 ? -7.391 -16.797 -1.945 1 98.12 102 LYS B C 1
ATOM 2155 O O . LYS B 1 102 ? -7.797 -16.734 -0.783 1 98.12 102 LYS B O 1
ATOM 2160 N N . LEU B 1 103 ? -6.762 -15.82 -2.551 1 98.69 103 LEU B N 1
ATOM 2161 C CA . LEU B 1 103 ? -6.613 -14.531 -1.893 1 98.69 103 LEU B CA 1
ATOM 2162 C C . LEU B 1 103 ? -7.973 -13.875 -1.665 1 98.69 103 LEU B C 1
ATOM 2164 O O . LEU B 1 103 ? -8.227 -13.32 -0.593 1 98.69 103 LEU B O 1
ATOM 2168 N N . ALA B 1 104 ? -8.805 -13.922 -2.646 1 98.56 104 ALA B N 1
ATOM 2169 C CA . ALA B 1 104 ? -10.156 -13.375 -2.516 1 98.56 104 ALA B CA 1
ATOM 2170 C C . ALA B 1 104 ? -10.93 -14.094 -1.41 1 98.56 104 ALA B C 1
ATOM 2172 O O . ALA B 1 104 ? -11.656 -13.453 -0.641 1 98.56 104 ALA B O 1
ATOM 2173 N N . GLU B 1 105 ? -10.812 -15.398 -1.359 1 98.62 105 GLU B N 1
ATOM 2174 C CA . GLU B 1 105 ? -11.453 -16.188 -0.303 1 98.62 105 GLU B CA 1
ATOM 2175 C C . GLU B 1 105 ? -10.961 -15.75 1.075 1 98.62 105 GLU B C 1
ATOM 2177 O O . GLU B 1 105 ? -11.75 -15.641 2.014 1 98.62 105 GLU B O 1
ATOM 2182 N N . LEU B 1 106 ? -9.68 -15.555 1.171 1 98.5 106 LEU B N 1
ATOM 2183 C CA . LEU B 1 106 ? -9.102 -15.078 2.424 1 98.5 106 LEU B CA 1
ATOM 2184 C C . LEU B 1 106 ? -9.703 -13.727 2.818 1 98.5 106 LEU B C 1
ATOM 2186 O O . LEU B 1 106 ? -10.07 -13.531 3.977 1 98.5 106 LEU B O 1
ATOM 2190 N N . ALA B 1 107 ? -9.734 -12.797 1.857 1 98.38 107 ALA B N 1
ATOM 2191 C CA . ALA B 1 107 ? -10.32 -11.484 2.109 1 98.38 107 ALA B CA 1
ATOM 2192 C C . ALA B 1 107 ? -11.758 -11.602 2.609 1 98.38 107 ALA B C 1
ATOM 2194 O O . ALA B 1 107 ? -12.117 -11.008 3.625 1 98.38 107 ALA B O 1
ATOM 2195 N N . ARG B 1 108 ? -12.5 -12.367 1.898 1 97.75 108 ARG B N 1
ATOM 2196 C CA . ARG B 1 108 ? -13.891 -12.578 2.275 1 97.75 108 ARG B CA 1
ATOM 2197 C C . ARG B 1 108 ? -14 -13.133 3.693 1 97.75 108 ARG B C 1
ATOM 2199 O O . ARG B 1 108 ? -14.781 -12.633 4.504 1 97.75 108 ARG B O 1
ATOM 2206 N N . ASP B 1 109 ? -13.273 -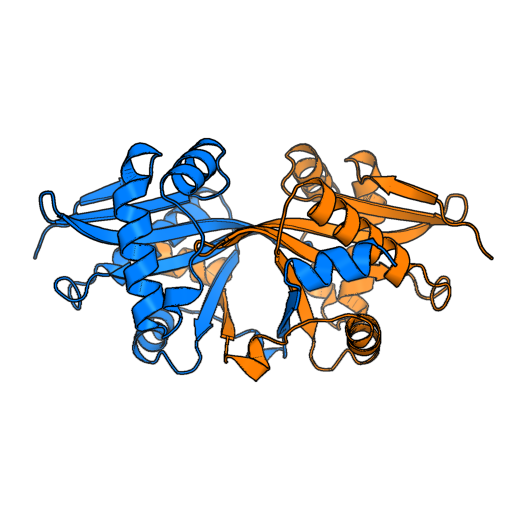14.156 3.973 1 98 109 ASP B N 1
ATOM 2207 C CA . ASP B 1 109 ? -13.336 -14.844 5.262 1 98 109 ASP B CA 1
ATOM 2208 C C . ASP B 1 109 ? -12.945 -13.906 6.398 1 98 109 ASP B C 1
ATOM 2210 O O . ASP B 1 109 ? -13.422 -14.062 7.527 1 98 109 ASP B O 1
ATOM 2214 N N . LYS B 1 110 ? -12.102 -12.922 6.125 1 97 110 LYS B N 1
ATOM 2215 C CA . LYS B 1 110 ? -11.648 -11.969 7.137 1 97 110 LYS B CA 1
ATOM 2216 C C . LYS B 1 110 ? -12.531 -10.727 7.164 1 97 110 LYS B C 1
ATOM 2218 O O . LYS B 1 110 ? -12.273 -9.789 7.922 1 97 110 LYS B O 1
ATOM 2223 N N . GLY B 1 111 ? -13.508 -10.641 6.285 1 96 111 GLY B N 1
ATOM 2224 C CA . GLY B 1 111 ? -14.391 -9.484 6.223 1 96 111 GLY B CA 1
ATOM 2225 C C . GLY B 1 111 ? -13.734 -8.273 5.586 1 96 111 GLY B C 1
ATOM 2226 O O . GLY B 1 111 ? -14.156 -7.141 5.824 1 96 111 GLY B O 1
ATOM 2227 N N . ILE B 1 112 ? -12.688 -8.5 4.852 1 97 112 ILE B N 1
ATOM 2228 C CA . ILE B 1 112 ? -11.992 -7.441 4.133 1 97 112 ILE B CA 1
ATOM 2229 C C . ILE B 1 112 ? -12.734 -7.109 2.846 1 97 112 ILE B C 1
ATOM 2231 O O . ILE B 1 112 ? -13.016 -7.996 2.033 1 97 112 ILE B O 1
ATOM 2235 N N . VAL B 1 113 ? -12.969 -5.82 2.615 1 96.62 113 VAL B N 1
ATOM 2236 C CA . VAL B 1 113 ? -13.906 -5.457 1.562 1 96.62 113 VAL B CA 1
ATOM 2237 C C . VAL B 1 113 ? -13.172 -4.734 0.436 1 96.62 113 VAL B C 1
ATOM 2239 O O . VAL B 1 113 ? -13.789 -4.078 -0.402 1 96.62 113 VAL B O 1
ATOM 2242 N N . ARG B 1 114 ? -11.867 -4.793 0.499 1 98.19 114 ARG B N 1
ATOM 2243 C CA . ARG B 1 114 ? -11.062 -4.137 -0.529 1 98.19 114 ARG B CA 1
ATOM 2244 C C . ARG B 1 114 ? -9.797 -4.934 -0.829 1 98.19 114 ARG B C 1
ATOM 2246 O O . ARG B 1 114 ? -9.125 -5.41 0.088 1 98.19 114 ARG B O 1
ATOM 2253 N N . LEU B 1 115 ? -9.555 -5.219 -2.074 1 98.62 115 LEU B N 1
ATOM 2254 C CA . LEU B 1 115 ? -8.32 -5.785 -2.609 1 98.62 115 LEU B CA 1
ATOM 2255 C C . LEU B 1 115 ? -7.73 -4.883 -3.688 1 98.62 115 LEU B C 1
ATOM 2257 O O . LEU B 1 115 ? -8.445 -4.449 -4.598 1 98.62 115 LEU B O 1
ATOM 2261 N N . GLU B 1 116 ? -6.473 -4.508 -3.545 1 98.75 116 GLU B N 1
ATOM 2262 C CA . GLU B 1 116 ? -5.809 -3.674 -4.543 1 98.75 116 GLU B CA 1
ATOM 2263 C C . GLU B 1 116 ? -4.539 -4.34 -5.062 1 98.75 116 GLU B C 1
ATOM 2265 O O . GLU B 1 116 ? -3.959 -5.195 -4.391 1 98.75 116 GLU B O 1
ATOM 2270 N N . TRP B 1 117 ? -4.156 -4.02 -6.219 1 98.44 117 TRP B N 1
ATOM 2271 C CA . TRP B 1 117 ? -2.881 -4.418 -6.801 1 98.44 117 TRP B CA 1
ATOM 2272 C C . TRP B 1 117 ? -2.43 -3.42 -7.863 1 98.44 117 TRP B C 1
ATOM 2274 O O . TRP B 1 117 ? -3.201 -2.549 -8.273 1 98.44 117 TRP B O 1
ATOM 2284 N N . ALA B 1 118 ? -1.183 -3.451 -8.188 1 97.81 118 ALA B N 1
ATOM 2285 C CA . ALA B 1 118 ? -0.602 -2.645 -9.258 1 97.81 118 ALA B CA 1
ATOM 2286 C C . ALA B 1 118 ? -0.2 -3.516 -10.445 1 97.81 118 ALA B C 1
ATOM 2288 O O . ALA B 1 118 ? 0.185 -4.672 -10.266 1 97.81 118 ALA B O 1
ATOM 2289 N N . VAL B 1 119 ? -0.313 -2.941 -11.57 1 96.69 119 VAL B N 1
ATOM 2290 C CA . VAL B 1 119 ? 0.045 -3.66 -12.789 1 96.69 119 VAL B CA 1
ATOM 2291 C C . VAL B 1 119 ? 0.662 -2.693 -13.797 1 96.69 119 VAL B C 1
ATOM 2293 O O . VAL B 1 119 ? 0.245 -1.537 -13.891 1 96.69 119 VAL B O 1
ATOM 2296 N N . LEU B 1 120 ? 1.649 -3.156 -14.477 1 96.25 120 LEU B N 1
ATOM 2297 C CA . LEU B 1 120 ? 2.207 -2.377 -15.578 1 96.25 120 LEU B CA 1
ATOM 2298 C C . LEU B 1 120 ? 1.225 -2.303 -16.75 1 96.25 120 LEU B C 1
ATOM 2300 O O . LEU B 1 120 ? 0.65 -3.318 -17.141 1 96.25 120 LEU B O 1
ATOM 2304 N N . ASP B 1 121 ? 1.106 -1.154 -17.312 1 94.56 121 ASP B N 1
ATOM 2305 C CA . ASP B 1 121 ? 0.053 -0.905 -18.281 1 94.56 121 ASP B CA 1
ATOM 2306 C C . ASP B 1 121 ? 0.298 -1.696 -19.562 1 94.56 121 ASP B C 1
ATOM 2308 O O . ASP B 1 121 ? -0.638 -1.973 -20.328 1 94.56 121 ASP B O 1
ATOM 2312 N N . TRP B 1 122 ? 1.527 -2.141 -19.844 1 94.44 122 TRP B N 1
ATOM 2313 C CA . TRP B 1 122 ? 1.839 -2.883 -21.062 1 94.44 122 TRP B CA 1
ATOM 2314 C C . TRP B 1 122 ? 1.627 -4.379 -20.859 1 94.44 122 TRP B C 1
ATOM 2316 O O . TRP B 1 122 ? 1.646 -5.152 -21.812 1 94.44 122 TRP B O 1
ATOM 2326 N N . ASN B 1 123 ? 1.437 -4.863 -19.594 1 94.19 123 ASN B N 1
ATOM 2327 C CA . ASN B 1 123 ? 1.29 -6.281 -19.266 1 94.19 123 ASN B CA 1
ATOM 2328 C C . ASN B 1 123 ? -0.083 -6.809 -19.672 1 94.19 123 ASN B C 1
ATOM 2330 O O . ASN B 1 123 ? -0.905 -7.137 -18.812 1 94.19 123 ASN B O 1
ATOM 2334 N N . LYS B 1 124 ? -0.265 -7.109 -20.891 1 93.88 124 LYS B N 1
ATOM 2335 C CA . LYS B 1 124 ? -1.559 -7.461 -21.469 1 93.88 124 LYS B CA 1
ATOM 2336 C C . LYS B 1 124 ? -2.051 -8.805 -20.938 1 93.88 124 LYS B C 1
ATOM 2338 O O . LYS B 1 124 ? -3.256 -9 -20.766 1 93.88 124 LYS B O 1
ATOM 2343 N N . ASN B 1 125 ? -1.147 -9.688 -20.719 1 92.38 125 ASN B N 1
ATOM 2344 C CA . ASN B 1 125 ? -1.526 -11 -20.203 1 92.38 125 ASN B CA 1
ATOM 2345 C C . ASN B 1 125 ? -2.121 -10.898 -18.797 1 92.38 125 ASN B C 1
ATOM 2347 O O . ASN B 1 125 ? -3.15 -11.516 -18.516 1 92.38 125 ASN B O 1
ATOM 2351 N N . ALA B 1 126 ? -1.467 -10.148 -17.922 1 94.25 126 ALA B N 1
ATOM 2352 C CA . ALA B 1 126 ? -1.991 -9.953 -16.578 1 94.25 126 ALA B CA 1
ATOM 2353 C C . ALA B 1 126 ? -3.35 -9.258 -16.609 1 94.25 126 ALA B C 1
ATOM 2355 O O . ALA B 1 126 ? -4.285 -9.672 -15.922 1 94.25 126 ALA B O 1
ATOM 2356 N N . ILE B 1 127 ? -3.441 -8.234 -17.422 1 95.56 127 ILE B N 1
ATOM 2357 C CA . ILE B 1 127 ? -4.668 -7.449 -17.5 1 95.56 127 ILE B CA 1
ATOM 2358 C C . ILE B 1 127 ? -5.805 -8.328 -18.031 1 95.56 127 ILE B C 1
ATOM 2360 O O . ILE B 1 127 ? -6.945 -8.203 -17.578 1 95.56 127 ILE B O 1
ATOM 2364 N N . ALA B 1 128 ? -5.496 -9.219 -18.984 1 95.19 128 ALA B N 1
ATOM 2365 C CA . ALA B 1 128 ? -6.496 -10.156 -19.484 1 95.19 128 ALA B CA 1
ATOM 2366 C C . ALA B 1 128 ? -7.027 -11.039 -18.359 1 95.19 128 ALA B C 1
ATOM 2368 O O . ALA B 1 128 ? -8.219 -11.352 -18.312 1 95.19 128 ALA B O 1
ATOM 2369 N N . LEU B 1 129 ? -6.152 -11.477 -17.484 1 95.19 129 LEU B N 1
ATOM 2370 C CA . LEU B 1 129 ? -6.562 -12.242 -16.312 1 95.19 129 LEU B CA 1
ATOM 2371 C C . LEU B 1 129 ? -7.469 -11.406 -15.406 1 95.19 129 LEU B C 1
ATOM 2373 O O . LEU B 1 129 ? -8.523 -11.875 -14.969 1 95.19 129 LEU B O 1
ATOM 2377 N N . TYR B 1 130 ? -7.094 -10.133 -15.148 1 96.31 130 TYR B N 1
ATOM 2378 C CA . TYR B 1 130 ? -7.844 -9.273 -14.242 1 96.31 130 TYR B CA 1
ATOM 2379 C C . TYR B 1 130 ? -9.203 -8.914 -14.828 1 96.31 130 TYR B C 1
ATOM 2381 O O . TYR B 1 130 ? -10.18 -8.742 -14.094 1 96.31 130 TYR B O 1
ATOM 2389 N N . ASP B 1 131 ? -9.281 -8.898 -16.125 1 95.81 131 ASP B N 1
ATOM 2390 C CA . ASP B 1 131 ? -10.523 -8.578 -16.828 1 95.81 131 ASP B CA 1
ATOM 2391 C C . ASP B 1 131 ? -11.586 -9.641 -16.578 1 95.81 131 ASP B C 1
ATOM 2393 O O . ASP B 1 131 ? -12.766 -9.445 -16.891 1 95.81 131 ASP B O 1
ATOM 2397 N N . THR B 1 132 ? -11.195 -10.727 -15.984 1 94.62 132 THR B N 1
ATOM 2398 C CA . THR B 1 132 ? -12.133 -11.82 -15.758 1 94.62 132 THR B CA 1
ATOM 2399 C C . THR B 1 132 ? -12.977 -11.555 -14.508 1 94.62 132 THR B C 1
ATOM 2401 O O . THR B 1 132 ? -13.891 -12.32 -14.203 1 94.62 132 THR B O 1
ATOM 2404 N N . VAL B 1 133 ? -12.648 -10.492 -13.758 1 95.94 133 VAL B N 1
ATOM 2405 C CA . VAL B 1 133 ? -13.406 -10.133 -12.562 1 95.94 133 VAL B CA 1
ATOM 2406 C C . VAL B 1 133 ? -13.797 -8.664 -12.617 1 95.94 133 VAL B C 1
ATOM 2408 O O . VAL B 1 133 ? -13.375 -7.934 -13.523 1 95.94 133 VAL B O 1
ATOM 2411 N N . ASP B 1 134 ? -14.664 -8.305 -11.695 1 96.88 134 ASP B N 1
ATOM 2412 C CA . ASP B 1 134 ? -15.031 -6.898 -11.562 1 96.88 134 ASP B CA 1
ATOM 2413 C C . ASP B 1 134 ? -13.961 -6.121 -10.805 1 96.88 134 ASP B C 1
ATOM 2415 O O . ASP B 1 134 ? -13.578 -6.508 -9.695 1 96.88 134 ASP B O 1
ATOM 2419 N N . TYR B 1 135 ? -13.453 -5.176 -11.43 1 97.31 135 TYR B N 1
ATOM 2420 C CA . TYR B 1 135 ? -12.484 -4.289 -10.789 1 97.31 135 TYR B CA 1
ATOM 2421 C C . TYR B 1 135 ? -12.602 -2.873 -11.344 1 97.31 135 TYR B C 1
ATOM 2423 O O . TYR B 1 135 ? -13.312 -2.635 -12.32 1 97.31 135 TYR B O 1
ATOM 2431 N N . VAL B 1 136 ? -11.945 -1.931 -10.688 1 97.44 136 VAL B N 1
ATOM 2432 C CA . VAL B 1 136 ? -11.828 -0.556 -11.164 1 97.44 136 VAL B CA 1
ATOM 2433 C C . VAL B 1 136 ? -10.352 -0.198 -11.352 1 97.44 136 VAL B C 1
ATOM 2435 O O . VAL B 1 136 ? -9.516 -0.539 -10.516 1 97.44 136 VAL B O 1
ATOM 2438 N N . ASN B 1 137 ? -10.055 0.347 -12.477 1 97.69 137 ASN B N 1
ATOM 2439 C CA . ASN B 1 137 ? -8.758 0.998 -12.68 1 97.69 137 ASN B CA 1
ATOM 2440 C C . ASN B 1 137 ? -8.734 2.395 -12.07 1 97.69 137 ASN B C 1
ATOM 2442 O O . ASN B 1 137 ? -9.156 3.363 -12.703 1 97.69 137 ASN B O 1
ATOM 2446 N N . LEU B 1 138 ? -8.156 2.555 -10.914 1 97.06 138 LEU B N 1
ATOM 2447 C CA . LEU B 1 138 ? -8.195 3.799 -10.156 1 97.06 138 LEU B CA 1
ATOM 2448 C C . LEU B 1 138 ? -7.379 4.887 -10.844 1 97.06 138 LEU B C 1
ATOM 2450 O O . LEU B 1 138 ? -7.727 6.066 -10.773 1 97.06 138 LEU B O 1
ATOM 2454 N N . THR B 1 139 ? -6.352 4.473 -11.5 1 97.31 139 THR B N 1
ATOM 2455 C CA . THR B 1 139 ? -5.492 5.414 -12.211 1 97.31 139 THR B CA 1
ATOM 2456 C C . THR B 1 139 ? -6.25 6.086 -13.352 1 97.31 139 THR B C 1
ATOM 2458 O O . THR B 1 139 ? -6.277 7.312 -13.445 1 97.31 139 THR B O 1
ATOM 2461 N N . LYS B 1 140 ? -6.891 5.285 -14.133 1 95.56 140 LYS B N 1
ATOM 2462 C CA . LYS B 1 140 ? -7.582 5.816 -15.305 1 95.56 140 LYS B CA 1
ATOM 2463 C C . LYS B 1 140 ? -8.922 6.441 -14.914 1 95.56 140 LYS B C 1
ATOM 2465 O O . LYS B 1 140 ? -9.297 7.488 -15.445 1 95.56 140 LYS B O 1
ATOM 2470 N N . SER B 1 141 ? -9.648 5.879 -13.961 1 95.5 141 SER B N 1
ATOM 2471 C CA . SER B 1 141 ? -11.016 6.301 -13.664 1 95.5 141 SER B CA 1
ATOM 2472 C C . SER B 1 141 ? -11.031 7.516 -12.742 1 95.5 141 SER B C 1
ATOM 2474 O O . SER B 1 141 ? -11.938 8.352 -12.82 1 95.5 141 SER B O 1
ATOM 2476 N N . GLU B 1 142 ? -10.008 7.613 -11.82 1 93.94 142 GLU B N 1
ATO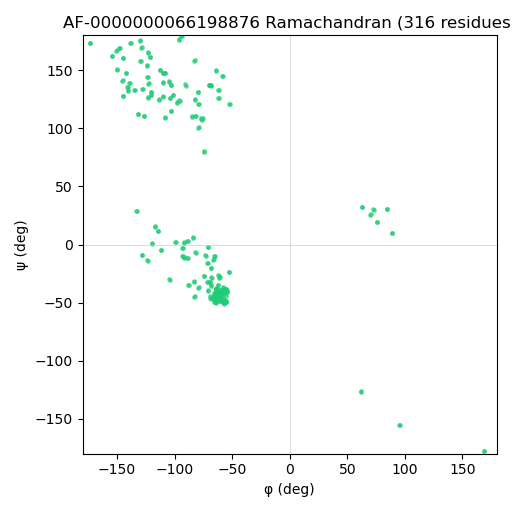M 2477 C CA . GLU B 1 142 ? -10.07 8.641 -10.789 1 93.94 142 GLU B CA 1
ATOM 2478 C C . GLU B 1 142 ? -8.844 9.547 -10.828 1 93.94 142 GLU B C 1
ATOM 2480 O O . GLU B 1 142 ? -8.82 10.602 -10.195 1 93.94 142 GLU B O 1
ATOM 2485 N N . GLY B 1 143 ? -7.844 9.141 -11.523 1 95.56 143 GLY B N 1
ATOM 2486 C CA . GLY B 1 143 ? -6.672 9.992 -11.664 1 95.56 143 GLY B CA 1
ATOM 2487 C C . GLY B 1 143 ? -5.691 9.859 -10.516 1 95.56 143 GLY B C 1
ATOM 2488 O O . GLY B 1 143 ? -4.988 10.812 -10.172 1 95.56 143 GLY B O 1
ATOM 2489 N N . TRP B 1 144 ? -5.625 8.695 -9.914 1 96.12 144 TRP B N 1
ATOM 2490 C CA . TRP B 1 144 ? -4.66 8.453 -8.844 1 96.12 144 TRP B CA 1
ATOM 2491 C C . TRP B 1 144 ? -3.291 8.102 -9.414 1 96.12 144 TRP B C 1
ATOM 2493 O O . TRP B 1 144 ? -3.166 7.168 -10.211 1 96.12 144 TRP B O 1
ATOM 2503 N N . PHE B 1 145 ? -2.299 8.844 -9.016 1 97.44 145 PHE B N 1
ATOM 2504 C CA . PHE B 1 145 ? -0.906 8.57 -9.352 1 97.44 145 PHE B CA 1
ATOM 2505 C C . PHE B 1 145 ? -0.145 8.07 -8.125 1 97.44 145 PHE B C 1
ATOM 2507 O O . PHE B 1 145 ? -0.452 8.453 -6.996 1 97.44 145 PHE B O 1
ATOM 2514 N N . THR B 1 146 ? 0.794 7.227 -8.375 1 98.06 146 THR B N 1
ATOM 2515 C CA . THR B 1 146 ? 1.666 6.73 -7.312 1 98.06 146 THR B CA 1
ATOM 2516 C C . THR B 1 146 ? 3.035 7.398 -7.383 1 98.06 146 THR B C 1
ATOM 2518 O O . THR B 1 146 ? 3.67 7.422 -8.445 1 98.06 146 THR B O 1
ATOM 2521 N N . PHE B 1 147 ? 3.486 8 -6.246 1 98.31 147 PHE B N 1
ATOM 2522 C CA . PHE B 1 147 ? 4.785 8.656 -6.121 1 98.31 147 PHE B CA 1
ATOM 2523 C C . PHE B 1 147 ? 5.684 7.887 -5.16 1 98.31 147 PHE B C 1
ATOM 2525 O O . PHE B 1 147 ? 5.199 7.199 -4.258 1 98.31 147 PHE B O 1
ATOM 2532 N N . ARG B 1 148 ? 6.977 7.98 -5.426 1 98.38 148 ARG B N 1
ATOM 2533 C CA . ARG B 1 148 ? 7.934 7.25 -4.605 1 98.38 148 ARG B CA 1
ATOM 2534 C C . ARG B 1 148 ? 9.188 8.086 -4.344 1 98.38 148 ARG B C 1
ATOM 2536 O O . ARG B 1 148 ? 9.688 8.75 -5.25 1 98.38 148 ARG B O 1
ATOM 2543 N N . MET B 1 149 ? 9.633 8.078 -3.123 1 98 149 MET B N 1
ATOM 2544 C CA . MET B 1 149 ? 10.969 8.508 -2.732 1 98 149 MET B CA 1
ATOM 2545 C C . MET B 1 149 ? 11.867 7.309 -2.455 1 98 149 MET B C 1
ATOM 2547 O O . MET B 1 149 ? 11.438 6.34 -1.829 1 98 149 MET B O 1
ATOM 2551 N N . ASP B 1 150 ? 13.125 7.414 -2.953 1 96.94 150 ASP B N 1
ATOM 2552 C CA . ASP B 1 150 ? 14.086 6.371 -2.613 1 96.94 150 ASP B CA 1
ATOM 2553 C C . ASP B 1 150 ? 14.914 6.762 -1.392 1 96.94 150 ASP B C 1
ATOM 2555 O O . ASP B 1 150 ? 14.68 7.805 -0.782 1 96.94 150 ASP B O 1
ATOM 2559 N N . GLY B 1 151 ? 15.781 5.848 -1.033 1 97.06 151 GLY B N 1
ATOM 2560 C CA . GLY B 1 151 ? 16.562 6.055 0.177 1 97.06 151 GLY B CA 1
ATOM 2561 C C . GLY B 1 151 ? 17.328 7.363 0.175 1 97.06 151 GLY B C 1
ATOM 2562 O O . GLY B 1 151 ? 17.375 8.07 1.186 1 97.06 151 GLY B O 1
ATOM 2563 N N . ALA B 1 152 ? 17.953 7.688 -0.914 1 97.5 152 ALA B N 1
ATOM 2564 C CA . ALA B 1 152 ? 18.719 8.922 -1.021 1 97.5 152 ALA B CA 1
ATOM 2565 C C . ALA B 1 152 ? 17.828 10.148 -0.844 1 97.5 152 ALA B C 1
ATOM 2567 O O . ALA B 1 152 ? 18.172 11.086 -0.127 1 97.5 152 ALA B O 1
ATOM 2568 N N . A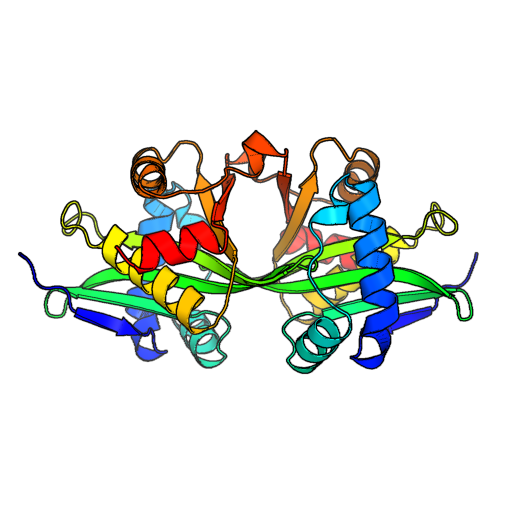LA B 1 153 ? 16.703 10.117 -1.502 1 98 153 ALA B N 1
ATOM 2569 C CA . ALA B 1 153 ? 15.75 11.219 -1.4 1 98 153 ALA B CA 1
ATOM 2570 C C . ALA B 1 153 ? 15.219 11.352 0.024 1 98 153 ALA B C 1
ATOM 2572 O O . ALA B 1 153 ? 15.078 12.469 0.534 1 98 153 ALA B O 1
ATOM 2573 N N . ILE B 1 154 ? 14.914 10.219 0.692 1 98.38 154 ILE B N 1
ATOM 2574 C CA . ILE B 1 154 ? 14.422 10.203 2.066 1 98.38 154 ILE B CA 1
ATOM 2575 C C . ILE B 1 154 ? 15.461 10.844 2.988 1 98.38 154 ILE B C 1
ATOM 2577 O O . ILE B 1 154 ? 15.125 11.734 3.777 1 98.38 154 ILE B O 1
ATOM 2581 N N . ASN B 1 155 ? 16.672 10.43 2.842 1 97.94 155 ASN B N 1
ATOM 2582 C CA . ASN B 1 155 ? 1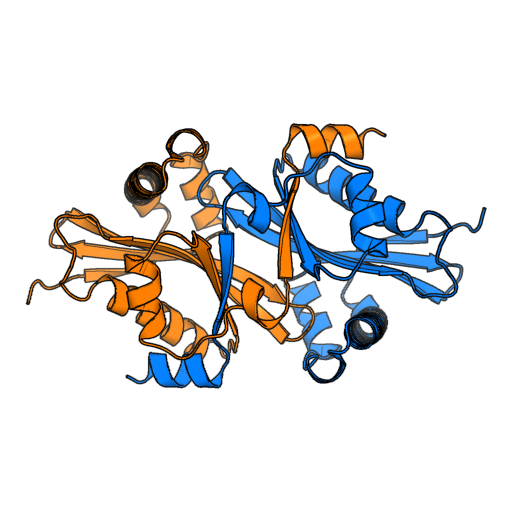7.734 10.953 3.693 1 97.94 155 ASN B CA 1
ATOM 2583 C C . ASN B 1 155 ? 17.953 12.445 3.467 1 97.94 155 ASN B C 1
ATOM 2585 O O . ASN B 1 155 ? 18.109 13.203 4.426 1 97.94 155 ASN B O 1
ATOM 2589 N N . LYS B 1 156 ? 17.969 12.875 2.23 1 97.75 156 LYS B N 1
ATOM 2590 C CA . LYS B 1 156 ? 18.125 14.281 1.9 1 97.75 156 LYS B CA 1
ATOM 2591 C C . LYS B 1 156 ? 17.031 15.133 2.527 1 97.75 156 LYS B C 1
ATOM 2593 O O . LYS B 1 156 ? 17.297 16.172 3.123 1 97.75 156 LYS B O 1
ATOM 2598 N N . PHE B 1 157 ? 15.812 14.664 2.387 1 97.88 157 PHE B N 1
ATOM 2599 C CA . PHE B 1 157 ? 14.656 15.383 2.912 1 97.88 157 PHE B CA 1
ATOM 2600 C C . PHE B 1 157 ? 14.68 15.406 4.434 1 97.88 157 PHE B C 1
ATOM 2602 O O . PHE B 1 157 ? 14.453 16.453 5.051 1 97.88 157 PHE B O 1
ATOM 2609 N N . ALA B 1 158 ? 14.977 14.273 5.047 1 96.81 158 ALA B N 1
ATOM 2610 C CA . ALA B 1 158 ? 15.016 14.141 6.5 1 96.81 158 ALA B CA 1
ATOM 2611 C C . ALA B 1 158 ? 16.078 15.055 7.102 1 96.81 158 ALA B C 1
ATOM 2613 O O . ALA B 1 158 ? 15.938 15.523 8.234 1 96.81 158 ALA B O 1
ATOM 2614 N N . ASP B 1 159 ? 17.094 15.359 6.348 1 95 159 ASP B N 1
ATOM 2615 C CA . ASP B 1 159 ? 18.25 16.094 6.852 1 95 159 ASP B CA 1
ATOM 2616 C C . ASP B 1 159 ? 18.078 17.594 6.625 1 95 159 ASP B C 1
ATOM 2618 O O . ASP B 1 159 ? 18.922 18.391 7.062 1 95 159 ASP B O 1
ATOM 2622 N N . GLU B 1 160 ? 17.141 18.016 5.914 1 91.81 160 GLU B N 1
ATOM 2623 C CA . GLU B 1 160 ? 16.906 19.438 5.699 1 91.81 160 GLU B CA 1
ATOM 2624 C C . GLU B 1 160 ? 16.609 20.156 7.016 1 91.81 160 GLU B C 1
ATOM 2626 O O . GLU B 1 160 ? 16.047 19.547 7.934 1 91.81 160 GLU B O 1
#

GO terms:
  GO:0008080 N-acetyltransferase activity (F, IDA)

Nearest PDB structures (foldseek):
  2q4v-assembly1_B  TM=8.864E-01  e=3.265E-15  Homo sapiens
  3bj7-assembly2_C  TM=8.896E-01  e=1.464E-14  Mus musculus
  2g3t-assembly1_A  TM=9.353E-01  e=6.562E-14  Homo sapiens
  2q4v-assembly1_A  TM=8.883E-01  e=2.267E-14  Homo sapiens
  2b3v-assembly1_A  TM=8.871E-01  e=1.676E-13  Homo sapiens

Sequence (320 aa):
MKNFEIVTVTPDHAEQLISMIHELAEFEKMKSSVVNTAEKLRKDIENKAVHGFIAFIGEEPAGMNLFYYAYSTWVGQYLHMEDLYIRPQFRRMGLARTLWKKLAELARDKGIVRLEWAVLDWNKNAIALYDTVDYVNLTKSEGWFTFRMDGAAINKFADEMKNFEIVTVTPDHAEQLISMIHELAEFEKMKSSVVNTAEKLRKDIENKAVHGFIAFIGEEPAGMNLFYYAYSTWVGQYLHMEDLYIRPQFRRMGLARTLWKKLAELARDKGIVRLEWAVLDWNKNAIALYDTVDYVNLTKSEGWFTFRMDGAAINKFADE

InterPro domains:
  IPR000182 GNAT domain [PF00583] (41-130)
  IPR000182 GNAT domain [PS51186] (4-159)
  IPR016181 Acyl-CoA N-acyltransferase [SSF55729] (3-144)
  IPR051016 Diverse Substrate Acetyltransferase [PTHR10545] (3-160)

Organism: Caenorhabditis elegans (NCBI:txid6239)

Foldseek 3Di:
DQDKDKDKDALVCLVVVVVQVLVVCVVVVRNVVDPDDSVNSSVCRVVQQKIWMWIDRVPHTFWIWIWHWDADPVQGIAIETEDTDGDPVNPPPCVSVVRVVVVVVVCVVVVHDDYHYDDDPVPVVVVVSVVVDDDDDCCVPPNDDDDDDDPVRVVVVVVD/DQDKDKDKDALVCLVVVVVQVLVVCVVVVRNVVDPDDSVNSSVCVVVQVKIWMWIDRVPHTFWIWIWHWDADPVQGIAIETEDTDGDPVNPPPCVSVVRVVVVVVVCVVVVHDDYHYDDDPVPVVVVVSVVVDDDDDCCVPPNDDDDDDDPVRVVVVVVD

Secondary structure (DSSP, 8-state):
----EEEE--GGGHHHHHHHHHHHHHHTT-GGG----HHHHHHHHHTTS-EEEEEEETTEEEEEEEEEEEEETTTEEEEEEEEEEE-GGG-SSSHHHHHHHHHHHHHHHTT--EEEEEEETT-HHHHHHHTTS--EEHHHHH-EEEEEEEHHHHHHHHT-/----EEEE--GGGHHHHHHHHHHHHHHTT-GGG----HHHHHHHHHTTS-EEEEEEETTEEEEEEEEEEEEETTTEEEEEEEEEEE-GGG-SSSHHHHHHHHHHHHHHHTT--EEEEEEETT-HHHHHHHTTS--EEHHHHH-EEEEEEEHHHHHHHHT-

Radius of gyration: 19.91 Å; Cα contacts (8 Å, |Δi|>4): 618; chains: 2; bounding box: 38×64×43 Å

Solvent-accessible surface area (backbone atoms only — not comparable to full-atom values): 17006 Å² total; per-residue (Å²): 126,89,68,67,50,72,44,74,59,50,47,88,44,20,61,63,48,48,53,51,50,46,52,50,27,43,74,68,76,40,42,89,61,51,70,48,44,40,67,57,45,20,51,33,36,69,70,63,52,37,48,39,39,37,29,21,49,82,89,40,80,36,33,39,32,34,30,33,70,38,62,36,89,32,71,38,64,25,40,34,47,70,44,79,48,59,43,76,94,56,56,95,69,57,53,66,60,51,49,52,34,52,51,28,38,51,31,48,76,70,69,33,47,38,40,33,36,69,43,50,73,81,46,57,70,61,50,57,58,54,64,76,51,63,66,42,51,41,28,80,77,67,32,48,35,41,35,37,27,45,40,69,37,32,48,55,55,40,67,102,126,88,67,67,49,75,44,74,58,50,46,88,43,20,60,63,48,48,53,50,50,45,53,50,27,43,76,70,76,40,42,87,62,50,72,47,44,40,67,57,46,19,51,33,35,68,70,64,52,38,46,38,38,38,29,20,50,84,91,41,80,34,33,41,32,34,30,34,70,37,62,36,89,32,70,37,63,26,40,32,48,70,44,78,48,61,42,77,94,55,57,93,68,58,53,66,60,51,50,52,33,52,51,28,39,50,32,48,76,70,69,35,44,39,39,32,37,68,43,50,73,82,46,58,70,60,50,55,58,55,65,76,51,65,65,42,53,41,28,81,77,68,32,46,35,43,36,37,25,45,41,68,36,31,47,54,55,39,67,102

pLDDT: mean 96.22, std 5.15, range [49.88, 98.94]